Protein AF-A0A953Y204-F1 (afdb_monomer_lite)

Secondary structure (DSSP, 8-state):
-------HHHHHHHHHHHHHHHS---B-SSTT--B---TTHHHHHHT-TT-EEEEE-SSS-EEEEE--TTTS-SHHHHHHHHHHHHHHHHHHGGGSS----EEEEEPTT-GGG-EEEEHHHHHHHHHHHHTHHHHHHHHHHTT--S-EEEEEEEETTEEEEEEEEEETTS-HHHHHHHHHHHHHHHTTSTTEEEEEEEEEEGGG-EEEEEEESSPPS-S--

Sequence (221 aa):
MKSMHRTPMTILVLGIVTVALFGGGVVWISKQTPIVRLHPLLKERFDDPRFEVRFFPGNDPRIEVHAPKEKAPTRYAMGEIGVWALSEYVELAPRTHVKVCRVRVLGVEDDALALDIDRELIDMYKRAKRQEAQLYAEAQQAGLKGGSLKILGVVNTGVHAEIRGELAQLEPAAAQPIAERIARTISRATFLSRVTVTLNVKGGKRVSSWAGRDRPDSTPR

pLDDT: mean 72.03, std 20.71, range [25.91, 96.94]

Radius of gyration: 23.11 Å; chains: 1; bounding box: 46×37×79 Å

Structure (mmCIF, N/CA/C/O backbone):
data_AF-A0A953Y204-F1
#
_entry.id   AF-A0A953Y204-F1
#
loop_
_atom_site.group_PDB
_atom_site.id
_atom_site.type_symbol
_atom_site.label_atom_id
_atom_site.label_alt_id
_atom_site.label_comp_id
_atom_site.label_asym_id
_atom_site.label_entity_id
_atom_site.label_seq_id
_atom_site.pdbx_PDB_ins_code
_atom_site.Cartn_x
_atom_site.Cartn_y
_atom_site.Cartn_z
_atom_site.occupancy
_atom_site.B_iso_or_equiv
_atom_site.auth_seq_id
_atom_site.auth_comp_id
_atom_site.auth_asym_id
_atom_site.auth_atom_id
_atom_site.pdbx_PDB_model_num
ATOM 1 N N . MET A 1 1 ? 27.604 -18.883 -53.171 1.00 37.25 1 MET A N 1
ATOM 2 C CA . MET A 1 1 ? 26.417 -18.232 -52.571 1.00 37.25 1 MET A CA 1
ATOM 3 C C . MET A 1 1 ? 26.716 -16.746 -52.421 1.00 37.25 1 MET A C 1
ATOM 5 O O . MET A 1 1 ? 27.673 -16.404 -51.740 1.00 37.25 1 MET A O 1
ATOM 9 N N . LYS A 1 2 ? 26.000 -15.875 -53.146 1.00 35.84 2 LYS A N 1
ATOM 10 C CA . LYS A 1 2 ? 26.230 -14.420 -53.134 1.00 35.84 2 LYS A CA 1
ATOM 11 C C . LYS A 1 2 ? 25.680 -13.820 -51.836 1.00 35.84 2 LYS A C 1
ATOM 13 O O . LYS A 1 2 ? 24.492 -13.942 -51.558 1.00 35.84 2 LYS A O 1
ATOM 18 N N . SER A 1 3 ? 26.555 -13.180 -51.066 1.00 35.91 3 SER A N 1
ATOM 19 C CA . SER A 1 3 ? 26.202 -12.345 -49.916 1.00 35.91 3 SER A CA 1
ATOM 20 C C . SER A 1 3 ? 25.360 -11.156 -50.393 1.00 35.91 3 SER A C 1
ATOM 22 O O . SER A 1 3 ? 25.847 -10.301 -51.131 1.00 35.91 3 SER A O 1
ATOM 24 N N . MET A 1 4 ? 24.079 -11.119 -50.019 1.00 40.66 4 MET A N 1
ATOM 25 C CA . MET A 1 4 ? 23.234 -9.936 -50.195 1.00 40.66 4 MET A CA 1
ATOM 26 C C . MET A 1 4 ? 23.662 -8.877 -49.175 1.00 40.66 4 MET A C 1
ATOM 28 O O . MET A 1 4 ? 23.257 -8.918 -48.012 1.00 40.66 4 MET A O 1
ATOM 32 N N . HIS A 1 5 ? 24.457 -7.901 -49.617 1.00 42.03 5 HIS A N 1
ATOM 33 C CA . HIS A 1 5 ? 24.647 -6.646 -48.896 1.00 42.03 5 HIS A CA 1
ATOM 34 C C . HIS A 1 5 ? 23.308 -5.903 -48.833 1.00 42.03 5 HIS A C 1
ATOM 36 O O . HIS A 1 5 ? 22.899 -5.247 -49.788 1.00 42.03 5 HIS A O 1
ATOM 42 N N . ARG A 1 6 ? 22.601 -6.012 -47.704 1.00 44.03 6 ARG A N 1
ATOM 43 C CA . ARG A 1 6 ? 21.469 -5.128 -47.408 1.00 44.03 6 ARG A CA 1
ATOM 44 C C . ARG A 1 6 ? 22.020 -3.723 -47.174 1.00 44.03 6 ARG A C 1
ATOM 46 O O . ARG A 1 6 ? 22.707 -3.478 -46.185 1.00 44.03 6 ARG A O 1
ATOM 53 N N . THR A 1 7 ? 21.748 -2.820 -48.107 1.00 43.09 7 THR A N 1
ATOM 54 C CA . THR A 1 7 ? 22.133 -1.409 -48.048 1.00 43.09 7 THR A CA 1
ATOM 55 C C . THR A 1 7 ? 21.428 -0.698 -46.880 1.00 43.09 7 THR A C 1
ATOM 57 O O . THR A 1 7 ? 20.266 -1.008 -46.587 1.00 43.09 7 THR A O 1
ATOM 60 N N . PRO A 1 8 ? 22.091 0.276 -46.223 1.00 47.88 8 PRO A N 1
ATOM 61 C CA . PRO A 1 8 ? 21.599 0.964 -45.020 1.00 47.88 8 PRO A CA 1
ATOM 62 C C . PRO A 1 8 ? 20.236 1.651 -45.196 1.00 47.88 8 PRO A C 1
ATOM 64 O O . PRO A 1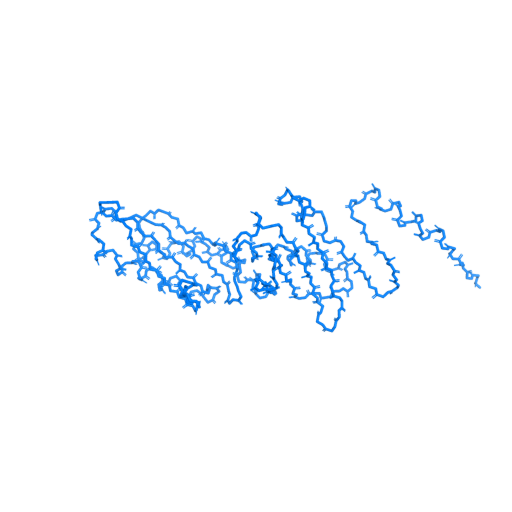 8 ? 19.477 1.770 -44.237 1.00 47.88 8 PRO A O 1
ATOM 67 N N . MET A 1 9 ? 19.872 2.011 -46.428 1.00 35.38 9 MET A N 1
ATOM 68 C CA . MET A 1 9 ? 18.564 2.584 -46.756 1.00 35.38 9 MET A CA 1
ATOM 69 C C . MET A 1 9 ? 17.402 1.620 -46.458 1.00 3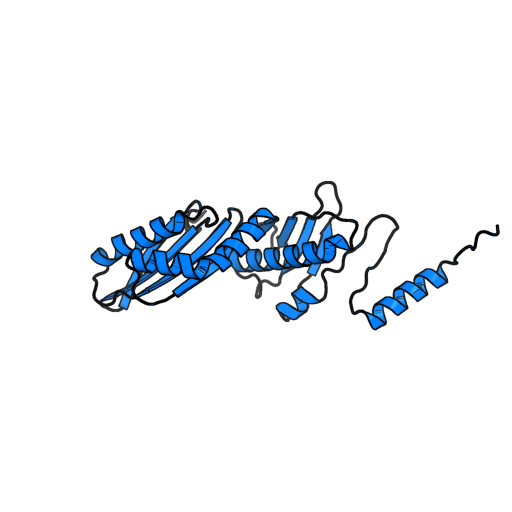5.38 9 MET A C 1
ATOM 71 O O . MET A 1 9 ? 16.358 2.038 -45.968 1.00 35.38 9 MET A O 1
ATOM 75 N N . THR A 1 10 ? 17.600 0.313 -46.654 1.00 42.16 10 THR A N 1
ATOM 76 C CA . THR A 1 10 ? 16.578 -0.713 -46.377 1.00 42.16 10 THR A CA 1
ATOM 77 C C . THR A 1 10 ? 16.305 -0.866 -44.878 1.00 42.16 10 THR A C 1
ATOM 79 O O . THR A 1 10 ? 15.178 -1.148 -44.487 1.00 42.16 10 THR A O 1
ATOM 82 N N . ILE A 1 11 ? 17.321 -0.651 -44.031 1.00 48.66 11 ILE A N 1
ATOM 83 C CA . ILE A 1 11 ? 17.199 -0.683 -42.562 1.00 48.66 11 ILE A CA 1
ATOM 84 C C . ILE A 1 11 ? 16.433 0.550 -42.071 1.00 48.66 11 ILE A C 1
ATOM 86 O O . ILE A 1 11 ? 15.579 0.436 -41.193 1.00 48.66 11 ILE A O 1
ATOM 90 N N . LEU A 1 12 ? 16.691 1.710 -42.684 1.00 38.47 12 LEU A N 1
ATOM 91 C CA . LEU A 1 12 ? 15.986 2.952 -42.380 1.00 38.47 12 LEU A CA 1
ATOM 92 C C . LEU A 1 12 ? 14.490 2.845 -42.724 1.00 38.47 12 LEU A C 1
ATOM 94 O O . LEU A 1 12 ? 13.639 3.190 -41.910 1.00 38.47 12 LEU A O 1
ATOM 98 N N . VAL A 1 13 ? 14.164 2.295 -43.899 1.00 41.59 13 VAL A N 1
ATOM 99 C CA . VAL A 1 13 ? 12.774 2.144 -44.361 1.00 41.59 13 VAL A CA 1
ATOM 100 C C . VAL A 1 13 ? 12.014 1.097 -43.539 1.00 41.59 13 VAL A C 1
ATOM 102 O O . VAL A 1 13 ? 10.878 1.350 -43.150 1.00 41.59 13 VAL A O 1
ATOM 105 N N . LEU A 1 14 ? 12.635 -0.035 -43.177 1.00 38.34 14 LEU A N 1
ATOM 106 C CA . LEU A 1 14 ? 11.989 -1.035 -42.312 1.00 38.34 14 LEU A CA 1
ATOM 107 C C . LEU A 1 14 ? 11.733 -0.492 -40.891 1.00 38.34 14 LEU A C 1
ATOM 109 O O . LEU A 1 14 ? 10.692 -0.772 -40.292 1.00 38.34 14 LEU A O 1
ATOM 113 N N . GLY A 1 15 ? 12.659 0.322 -40.370 1.00 37.53 15 GLY A N 1
ATOM 114 C CA . GLY A 1 15 ? 12.509 1.008 -39.086 1.00 37.53 15 GLY A CA 1
ATOM 115 C C . GLY A 1 15 ? 11.362 2.022 -39.085 1.00 37.53 15 GLY A C 1
ATOM 116 O O . GLY A 1 15 ? 10.596 2.065 -38.129 1.00 37.53 15 GLY A O 1
ATOM 117 N N . ILE A 1 16 ? 11.188 2.784 -40.169 1.00 43.22 16 ILE A N 1
ATOM 118 C CA . ILE A 1 16 ? 10.127 3.800 -40.296 1.00 43.22 16 ILE A CA 1
ATOM 119 C C . ILE A 1 16 ? 8.744 3.162 -40.523 1.00 43.22 16 ILE A C 1
ATOM 121 O O . ILE A 1 16 ? 7.766 3.589 -39.914 1.00 43.22 16 ILE A O 1
ATOM 125 N N . VAL A 1 17 ? 8.642 2.102 -41.333 1.00 39.44 17 VAL A N 1
ATOM 126 C CA . VAL A 1 17 ? 7.353 1.433 -41.617 1.00 39.44 17 VAL A CA 1
ATOM 127 C C . VAL A 1 17 ? 6.781 0.735 -40.372 1.00 39.44 17 VAL A C 1
ATOM 129 O O . VAL A 1 17 ? 5.569 0.733 -40.165 1.00 39.44 17 VAL A O 1
ATOM 132 N N . THR A 1 18 ? 7.634 0.223 -39.480 1.00 42.91 18 THR A N 1
ATOM 133 C CA . THR A 1 18 ? 7.189 -0.399 -38.215 1.00 42.91 18 THR A CA 1
ATOM 134 C C . THR A 1 18 ? 6.659 0.640 -37.212 1.00 42.91 18 THR A C 1
ATOM 136 O O . THR A 1 18 ? 5.732 0.359 -36.453 1.00 42.91 18 THR A O 1
ATOM 139 N N . VAL A 1 19 ? 7.195 1.867 -37.246 1.00 42.84 19 VAL A N 1
ATOM 140 C CA . VAL A 1 19 ? 6.769 2.994 -36.393 1.00 42.84 19 VAL A CA 1
ATOM 141 C C . VAL A 1 19 ? 5.342 3.450 -36.712 1.00 42.84 19 VAL A C 1
ATOM 143 O O . VAL A 1 19 ? 4.616 3.829 -35.797 1.00 42.84 19 VAL A O 1
ATOM 146 N N . ALA A 1 20 ? 4.918 3.372 -37.975 1.00 39.81 20 ALA A N 1
ATOM 147 C CA . ALA A 1 20 ? 3.594 3.827 -38.402 1.00 39.81 20 ALA A CA 1
ATOM 148 C C . ALA A 1 20 ? 2.451 2.853 -38.052 1.00 39.81 20 ALA A C 1
ATOM 150 O O . ALA A 1 20 ? 1.313 3.288 -37.910 1.00 39.81 20 ALA A O 1
ATOM 151 N N . LEU A 1 21 ? 2.735 1.552 -37.898 1.00 39.16 21 LEU A N 1
ATOM 152 C CA . LEU A 1 21 ? 1.706 0.518 -37.696 1.00 39.16 21 LEU A CA 1
ATOM 153 C C . LEU A 1 21 ? 1.559 0.036 -36.240 1.00 39.16 21 LEU A C 1
ATOM 155 O O . LEU A 1 21 ? 0.517 -0.516 -35.903 1.00 39.16 21 LEU A O 1
ATOM 159 N N . PHE A 1 22 ? 2.565 0.235 -35.374 1.00 43.72 22 PHE A N 1
ATOM 160 C CA . PHE A 1 22 ? 2.611 -0.395 -34.038 1.00 43.72 22 PHE A CA 1
ATOM 161 C C . PHE A 1 22 ? 2.842 0.554 -32.846 1.00 43.72 22 PHE A C 1
ATOM 163 O O . PHE A 1 22 ? 3.086 0.080 -31.740 1.00 43.72 22 PHE A O 1
ATOM 170 N N . GLY A 1 23 ? 2.778 1.880 -33.020 1.00 35.56 23 GLY A N 1
ATOM 171 C CA . GLY A 1 23 ? 2.666 2.840 -31.900 1.00 35.56 23 GLY A CA 1
ATOM 172 C C . GLY A 1 23 ? 3.827 2.895 -30.885 1.00 35.56 23 GLY A C 1
ATOM 173 O O . GLY A 1 23 ? 3.751 3.629 -29.904 1.00 35.56 23 GLY A O 1
ATOM 174 N N . GLY A 1 24 ? 4.928 2.172 -31.104 1.00 36.22 24 GLY A N 1
ATOM 175 C CA . GLY A 1 24 ? 6.077 2.128 -30.198 1.00 36.22 24 GLY A CA 1
ATOM 176 C C . GLY A 1 24 ? 7.386 1.953 -30.963 1.00 36.22 24 GLY A C 1
ATOM 177 O O . GLY A 1 24 ? 7.708 0.867 -31.431 1.00 36.22 24 GLY A O 1
ATOM 178 N N . GLY A 1 25 ? 8.157 3.031 -31.114 1.00 39.47 25 GLY A N 1
ATOM 179 C CA . GLY A 1 25 ? 9.446 2.995 -31.810 1.00 39.47 25 GLY A CA 1
ATOM 180 C C . GLY A 1 25 ? 10.585 2.482 -30.926 1.00 39.47 25 GLY A C 1
ATOM 181 O O . GLY A 1 25 ? 10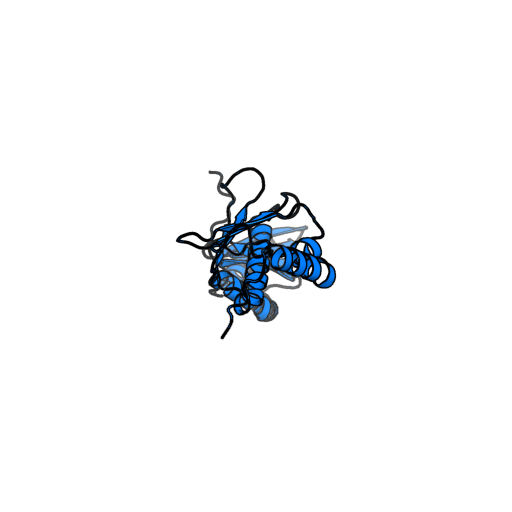.942 3.133 -29.948 1.00 39.47 25 GLY A O 1
ATOM 182 N N . VAL A 1 26 ? 11.216 1.370 -31.299 1.00 41.25 26 VAL A N 1
ATOM 183 C CA . VAL A 1 26 ? 12.560 1.021 -30.812 1.00 41.25 26 VAL A CA 1
ATOM 184 C C . VAL A 1 26 ? 13.563 1.803 -31.659 1.00 41.25 26 VAL A C 1
ATOM 186 O O . VAL A 1 26 ? 13.755 1.498 -32.835 1.00 41.25 26 VAL A O 1
ATOM 189 N N . VAL A 1 27 ? 14.176 2.843 -31.089 1.00 37.22 27 VAL A N 1
ATOM 190 C CA . VAL A 1 27 ? 15.232 3.606 -31.772 1.00 37.22 27 VAL A CA 1
ATOM 191 C C . VAL A 1 27 ? 16.575 2.954 -31.458 1.00 37.22 27 VAL A C 1
ATOM 193 O O . VAL A 1 27 ? 16.998 2.900 -30.305 1.00 37.22 27 VAL A O 1
ATOM 196 N N . TRP A 1 28 ? 17.244 2.459 -32.497 1.00 33.66 28 TRP A N 1
ATOM 197 C CA . TRP A 1 28 ? 18.605 1.935 -32.428 1.00 33.66 28 TRP A CA 1
ATOM 198 C C . TRP A 1 28 ? 19.576 3.059 -32.793 1.00 33.66 28 TRP A C 1
ATOM 200 O O . TRP A 1 28 ? 19.684 3.406 -33.966 1.00 33.66 28 TRP A O 1
ATOM 210 N N . ILE A 1 29 ? 20.271 3.645 -31.813 1.00 38.16 29 ILE A N 1
ATOM 211 C CA . ILE A 1 29 ? 21.311 4.657 -32.096 1.00 38.16 29 ILE A CA 1
ATOM 212 C C . ILE A 1 29 ? 22.686 3.993 -32.306 1.00 38.16 29 ILE A C 1
ATOM 214 O O . ILE A 1 29 ? 23.541 4.533 -33.000 1.00 38.16 29 ILE A O 1
ATOM 218 N N . SER A 1 30 ? 22.897 2.767 -31.820 1.00 33.59 30 SER A N 1
ATOM 219 C CA . SER A 1 30 ? 24.050 1.940 -32.191 1.00 33.59 30 SER A CA 1
ATOM 220 C C . SER A 1 30 ? 23.780 0.462 -31.881 1.00 33.59 30 SER A C 1
ATOM 222 O O . SER A 1 30 ? 22.851 0.130 -31.145 1.00 33.59 30 SER A O 1
ATOM 224 N N . LYS A 1 31 ? 24.591 -0.445 -32.441 1.00 36.09 31 LYS A N 1
ATOM 225 C CA . LYS A 1 31 ? 24.484 -1.914 -32.308 1.00 36.09 31 LYS A CA 1
ATOM 226 C C . LYS A 1 31 ? 24.541 -2.464 -30.869 1.00 36.09 31 LYS A C 1
ATOM 228 O O . LYS A 1 31 ? 24.542 -3.681 -30.717 1.00 36.09 31 LYS A O 1
ATOM 233 N N . GLN A 1 32 ? 24.629 -1.635 -29.831 1.00 36.25 32 GLN A N 1
ATOM 234 C CA . GLN A 1 32 ? 24.943 -2.109 -28.482 1.00 36.25 32 GLN A CA 1
ATOM 235 C C . GLN A 1 32 ? 23.883 -1.846 -27.423 1.00 36.25 32 GLN A C 1
ATOM 237 O O . GLN A 1 32 ? 24.015 -2.404 -26.338 1.00 36.25 32 GLN A O 1
ATOM 242 N N . THR A 1 33 ? 22.806 -1.106 -27.705 1.00 37.25 33 THR A N 1
ATOM 243 C CA . THR A 1 33 ? 21.861 -0.806 -26.624 1.00 37.25 33 THR A CA 1
ATOM 244 C C . THR A 1 33 ? 20.447 -0.514 -27.110 1.00 37.25 33 THR A C 1
ATOM 246 O O . THR A 1 33 ? 20.208 0.539 -27.703 1.00 37.25 33 THR A O 1
ATOM 249 N N . PRO A 1 34 ? 19.480 -1.422 -26.875 1.00 37.59 34 PRO A N 1
ATOM 250 C CA . PRO A 1 34 ? 18.088 -1.140 -27.178 1.00 37.59 34 PRO A CA 1
ATOM 251 C C . PRO A 1 34 ? 17.568 -0.071 -26.212 1.00 37.59 34 PRO A C 1
ATOM 253 O O . PRO A 1 34 ? 17.547 -0.274 -24.999 1.00 37.59 34 PRO A O 1
ATOM 256 N N . ILE A 1 35 ? 17.102 1.058 -26.747 1.00 41.69 35 ILE A N 1
ATOM 257 C CA . ILE A 1 35 ? 16.223 1.962 -26.004 1.00 41.69 35 ILE A CA 1
ATOM 258 C C . ILE A 1 35 ? 14.844 1.309 -26.044 1.00 41.69 35 ILE A C 1
ATOM 260 O O . ILE A 1 35 ? 14.091 1.462 -27.008 1.00 41.69 35 ILE A O 1
ATOM 264 N N . VAL A 1 36 ? 14.528 0.513 -25.024 1.00 43.53 36 VAL A N 1
ATOM 265 C CA . VAL A 1 36 ? 13.162 0.024 -24.833 1.00 43.53 36 VAL A CA 1
ATOM 266 C C . VAL A 1 36 ? 12.311 1.246 -24.503 1.00 43.53 36 VAL A C 1
ATOM 268 O O . VAL A 1 36 ? 12.364 1.780 -23.398 1.00 43.53 36 VAL A O 1
ATOM 271 N N . ARG A 1 37 ? 11.538 1.721 -25.482 1.00 46.16 37 ARG A N 1
ATOM 272 C CA . ARG A 1 37 ? 10.451 2.663 -25.229 1.00 46.16 37 ARG A CA 1
ATOM 273 C C . ARG A 1 37 ? 9.388 1.939 -24.397 1.00 46.16 37 ARG A C 1
ATOM 275 O O . ARG A 1 37 ? 8.493 1.319 -24.955 1.00 46.16 37 ARG A O 1
ATOM 282 N N . LEU A 1 38 ? 9.451 2.071 -23.074 1.00 49.94 38 LEU A N 1
ATOM 283 C CA . LEU A 1 38 ? 8.363 1.755 -22.126 1.00 49.94 38 LEU A CA 1
ATOM 284 C C . LEU A 1 38 ? 7.167 2.730 -22.267 1.00 49.94 38 LEU A C 1
ATOM 286 O O . LEU A 1 38 ? 6.552 3.149 -21.298 1.00 49.94 38 LEU A O 1
ATOM 290 N N . HIS A 1 39 ? 6.918 3.224 -23.478 1.00 50.25 39 HIS A N 1
ATOM 291 C CA . HIS A 1 39 ? 6.549 4.624 -23.684 1.00 50.25 39 HIS A CA 1
ATOM 292 C C . HIS A 1 39 ? 5.053 4.933 -23.954 1.00 50.25 39 HIS A C 1
ATOM 294 O O . HIS A 1 39 ? 4.718 6.111 -23.837 1.00 50.25 39 HIS A O 1
ATOM 300 N N . PRO A 1 40 ? 4.131 3.997 -24.273 1.00 54.69 40 PRO A N 1
ATOM 301 C CA . PRO A 1 40 ? 2.704 4.350 -24.365 1.00 54.69 40 PRO A CA 1
ATOM 302 C C . PRO A 1 40 ? 1.959 4.229 -23.025 1.00 54.69 40 PRO A C 1
ATOM 304 O O . PRO A 1 40 ? 1.316 5.176 -22.585 1.00 54.69 40 PRO A O 1
ATOM 307 N N . LEU A 1 41 ? 2.098 3.098 -22.328 1.00 62.25 41 LEU A N 1
ATOM 308 C CA . LEU A 1 41 ? 1.120 2.684 -21.315 1.00 62.25 41 LEU A CA 1
ATOM 309 C C . LEU A 1 41 ? 1.148 3.512 -20.025 1.00 62.25 41 LEU A C 1
ATOM 311 O O . LEU A 1 41 ? 0.085 3.882 -19.542 1.00 62.25 41 LEU A O 1
ATOM 315 N N . LEU A 1 42 ? 2.317 3.891 -19.493 1.00 65.44 42 LEU A N 1
ATOM 316 C CA . LEU A 1 42 ? 2.372 4.805 -18.340 1.00 65.44 42 LEU A CA 1
ATOM 317 C C . LEU A 1 42 ? 1.803 6.193 -18.671 1.00 65.44 42 LEU A C 1
ATOM 319 O O . LEU A 1 42 ? 1.076 6.766 -17.861 1.00 65.44 42 LEU A O 1
ATOM 323 N N . LYS A 1 43 ? 2.107 6.729 -19.861 1.00 66.12 43 LYS A N 1
ATOM 324 C CA . LYS A 1 43 ? 1.602 8.042 -20.299 1.00 66.12 43 LYS A CA 1
ATOM 325 C C . LYS A 1 43 ? 0.092 8.019 -20.494 1.00 66.12 43 LYS A C 1
ATOM 327 O O . LYS A 1 43 ? -0.571 8.957 -20.073 1.00 66.12 43 LYS A O 1
ATOM 332 N N . GLU A 1 44 ? -0.434 6.943 -21.075 1.00 66.81 44 GLU A N 1
ATOM 333 C CA . GLU A 1 44 ? -1.870 6.700 -21.246 1.00 66.81 44 GLU A CA 1
ATOM 334 C C . GLU A 1 44 ? -2.571 6.475 -19.900 1.00 66.81 44 GLU A C 1
ATOM 336 O O . GLU A 1 44 ? -3.618 7.056 -19.633 1.00 66.81 44 GLU A O 1
ATOM 341 N N . ARG A 1 45 ? -1.977 5.675 -19.009 1.00 69.06 45 ARG A N 1
ATOM 342 C CA . ARG A 1 45 ? -2.553 5.329 -17.703 1.00 69.06 45 ARG A CA 1
ATOM 343 C C . ARG A 1 45 ? -2.658 6.527 -16.770 1.00 69.06 45 ARG A C 1
ATOM 345 O O . ARG A 1 45 ? -3.628 6.636 -16.023 1.00 69.06 45 ARG A O 1
ATOM 352 N N . PHE A 1 46 ? -1.641 7.382 -16.768 1.00 66.94 46 PHE A N 1
ATOM 353 C CA . PHE A 1 46 ? -1.616 8.578 -15.930 1.00 66.94 46 PHE A CA 1
ATOM 354 C C . PHE A 1 46 ? -2.092 9.836 -16.663 1.00 66.94 46 PHE A C 1
ATOM 356 O O . PHE A 1 46 ? -2.158 10.892 -16.023 1.00 66.94 46 PHE A O 1
ATOM 363 N N . ASP A 1 47 ? -2.443 9.708 -17.947 1.00 69.50 47 ASP A N 1
ATOM 364 C CA . ASP A 1 47 ? -2.869 10.779 -18.853 1.00 69.50 47 ASP A CA 1
ATOM 365 C C . ASP A 1 47 ? -1.972 12.021 -18.730 1.00 69.50 47 ASP A C 1
ATOM 367 O O . ASP A 1 47 ? -2.413 13.124 -18.403 1.00 69.50 47 ASP A O 1
ATOM 371 N N . ASP A 1 48 ? -0.656 11.812 -18.838 1.00 68.50 48 ASP A N 1
ATOM 372 C CA . ASP A 1 48 ? 0.321 12.890 -18.689 1.00 68.50 48 ASP A CA 1
ATOM 373 C C . ASP A 1 48 ? 1.548 12.661 -19.591 1.00 68.50 48 ASP A C 1
ATOM 375 O O . ASP A 1 48 ? 2.328 11.721 -19.384 1.00 68.50 48 ASP A O 1
ATOM 379 N N . PRO A 1 49 ? 1.766 13.521 -20.603 1.00 68.19 49 PRO A N 1
ATOM 380 C CA . PRO A 1 49 ? 2.872 13.362 -21.538 1.00 68.19 49 PRO A CA 1
ATOM 381 C C . PRO A 1 49 ? 4.242 13.633 -20.902 1.00 68.19 49 PRO A C 1
ATOM 383 O O . PRO A 1 49 ? 5.254 13.211 -21.475 1.00 68.19 49 PRO A O 1
ATOM 386 N N . ARG A 1 50 ? 4.284 14.301 -19.736 1.00 71.81 50 ARG A N 1
ATOM 387 C CA . ARG A 1 50 ? 5.506 14.728 -19.032 1.00 71.81 50 ARG A CA 1
ATOM 388 C C . ARG A 1 50 ? 6.214 13.596 -18.285 1.00 71.81 50 ARG A C 1
ATOM 390 O O . ARG A 1 50 ? 7.284 13.823 -17.734 1.00 71.81 50 ARG A O 1
ATOM 397 N N . PHE A 1 51 ? 5.655 12.384 -18.266 1.00 71.56 51 PHE A N 1
ATOM 398 C CA . PHE A 1 51 ? 6.419 11.216 -17.836 1.00 71.56 51 PHE A CA 1
ATOM 399 C C . PHE A 1 51 ? 7.578 10.970 -18.807 1.00 71.56 51 PHE A C 1
ATOM 401 O O . PHE A 1 51 ? 7.363 10.784 -20.007 1.00 71.56 51 PHE A O 1
ATOM 408 N N . GLU A 1 52 ? 8.807 10.918 -18.304 1.00 71.75 52 GLU A N 1
ATOM 409 C CA . GLU A 1 52 ? 9.961 10.463 -19.083 1.00 71.75 52 GLU A CA 1
ATOM 410 C C . GLU A 1 52 ? 10.444 9.123 -18.546 1.00 71.75 52 GLU A C 1
ATOM 412 O O . GLU A 1 52 ? 10.530 8.924 -17.337 1.00 71.75 52 GLU A O 1
ATOM 417 N N . VAL A 1 53 ? 10.781 8.199 -19.444 1.00 71.00 53 VAL A N 1
ATOM 418 C CA . VAL A 1 53 ? 11.351 6.904 -19.067 1.00 71.00 53 VAL A CA 1
ATOM 419 C C . VAL A 1 53 ? 12.688 6.735 -19.767 1.00 71.00 53 VAL A C 1
ATOM 421 O O . VAL A 1 53 ? 12.769 6.827 -20.994 1.00 71.00 53 VAL A O 1
ATOM 424 N N . ARG A 1 54 ? 13.739 6.492 -18.986 1.00 68.75 54 ARG A N 1
ATOM 425 C CA . ARG A 1 54 ? 15.112 6.315 -19.464 1.00 68.75 54 ARG A CA 1
ATOM 426 C C . ARG A 1 54 ? 15.618 4.942 -19.063 1.00 68.75 54 ARG A C 1
ATOM 428 O O . ARG A 1 54 ? 15.382 4.483 -17.952 1.00 68.75 54 ARG A O 1
ATOM 435 N N . PHE A 1 55 ? 16.318 4.278 -19.974 1.00 67.31 55 PHE A N 1
ATOM 436 C CA . PHE A 1 55 ? 16.922 2.980 -19.709 1.00 67.31 55 PHE A CA 1
ATOM 437 C C . PHE A 1 55 ? 18.439 3.123 -19.563 1.00 67.31 55 PHE A C 1
ATOM 439 O O . PHE A 1 55 ? 19.096 3.690 -20.436 1.00 67.31 55 PHE A O 1
ATOM 446 N N . PHE A 1 56 ? 18.981 2.590 -18.469 1.00 69.94 56 PHE A N 1
ATOM 447 C CA . PHE A 1 56 ? 20.399 2.610 -18.134 1.00 69.94 56 PHE A CA 1
ATOM 448 C C . PHE A 1 56 ? 20.957 1.181 -18.197 1.00 69.94 56 PHE A C 1
ATOM 450 O O . PHE A 1 56 ? 20.664 0.379 -17.317 1.00 69.94 56 PHE A O 1
ATOM 457 N N . PRO A 1 57 ? 21.756 0.848 -19.220 1.00 58.88 57 PRO A N 1
ATOM 458 C CA . PRO A 1 57 ? 22.194 -0.515 -19.547 1.00 58.88 57 PRO A CA 1
ATOM 459 C C . PRO A 1 57 ? 23.513 -0.955 -18.888 1.00 58.88 57 PRO A C 1
ATOM 461 O O . PRO A 1 57 ? 24.102 -1.937 -19.328 1.00 58.88 57 PRO A O 1
ATOM 464 N N . GLY A 1 58 ? 24.021 -0.209 -17.903 1.00 64.81 58 GLY A N 1
ATOM 465 C CA . GLY A 1 58 ? 25.336 -0.453 -17.298 1.00 64.81 58 GLY A CA 1
ATOM 466 C C . GLY A 1 58 ? 25.424 -1.735 -16.457 1.00 64.81 58 GLY A C 1
ATOM 467 O O . GLY A 1 58 ? 24.553 -2.597 -16.507 1.00 64.81 58 GLY A O 1
ATOM 468 N N . ASN A 1 59 ? 26.473 -1.833 -15.631 1.00 60.91 59 ASN A N 1
ATOM 469 C CA . ASN A 1 59 ? 26.711 -2.985 -14.742 1.00 60.91 59 ASN A CA 1
ATOM 470 C C . ASN A 1 59 ? 25.549 -3.269 -13.768 1.00 60.91 59 ASN A C 1
ATOM 472 O O . ASN A 1 59 ? 25.400 -4.397 -13.311 1.00 60.91 59 ASN A O 1
ATOM 476 N N . ASP A 1 60 ? 24.734 -2.255 -13.474 1.00 66.75 60 ASP A N 1
ATOM 477 C CA . ASP A 1 60 ? 23.478 -2.363 -12.734 1.00 66.75 60 ASP A CA 1
ATOM 478 C C . ASP A 1 60 ? 22.344 -1.831 -13.626 1.00 66.75 60 ASP A C 1
ATOM 480 O O . ASP A 1 60 ? 22.058 -0.625 -13.608 1.00 66.75 60 ASP A O 1
ATOM 484 N N . PRO A 1 61 ? 21.770 -2.677 -14.502 1.00 68.44 61 PRO A N 1
ATOM 485 C CA . PRO A 1 61 ? 20.800 -2.218 -15.475 1.00 68.44 61 PRO A CA 1
ATOM 486 C C . PRO A 1 61 ? 19.516 -1.775 -14.769 1.00 68.44 61 PRO A C 1
ATOM 488 O O . PRO A 1 61 ? 18.910 -2.549 -14.024 1.00 68.44 61 PRO A O 1
ATOM 491 N N . ARG A 1 62 ? 19.077 -0.541 -15.029 1.00 72.06 62 ARG A N 1
ATOM 492 C CA . ARG A 1 62 ? 17.903 0.065 -14.383 1.00 72.06 62 ARG A CA 1
ATOM 493 C C . ARG A 1 62 ? 17.071 0.900 -15.342 1.00 72.06 62 ARG A C 1
ATOM 495 O O . ARG A 1 62 ? 17.551 1.364 -16.375 1.00 72.06 62 ARG A O 1
ATOM 502 N N . ILE A 1 63 ? 15.820 1.117 -14.970 1.00 74.38 63 ILE A N 1
ATOM 503 C CA . ILE A 1 63 ? 14.923 2.064 -15.632 1.00 74.38 63 ILE A CA 1
ATOM 504 C C . ILE A 1 63 ? 14.732 3.247 -14.697 1.00 74.38 63 ILE A C 1
ATOM 506 O O . ILE A 1 63 ? 14.434 3.047 -13.526 1.00 74.38 63 ILE A O 1
ATOM 510 N N . GLU A 1 64 ? 14.873 4.462 -15.203 1.00 77.81 64 GLU A N 1
ATOM 511 C CA . GLU A 1 64 ? 14.510 5.674 -14.477 1.00 77.81 64 GLU A CA 1
ATOM 512 C C . GLU A 1 64 ? 13.188 6.205 -15.022 1.00 77.81 64 GLU A C 1
ATOM 514 O O . GLU A 1 64 ? 13.041 6.403 -16.230 1.00 77.81 64 GLU A O 1
ATOM 519 N N . VAL A 1 65 ? 12.221 6.407 -14.132 1.00 78.50 65 VAL A N 1
ATOM 520 C CA . VAL A 1 65 ? 10.935 7.034 -14.440 1.00 78.50 65 VAL A CA 1
ATOM 521 C C . VAL A 1 65 ? 10.923 8.407 -13.793 1.00 78.50 65 VAL A C 1
ATOM 523 O O . VAL A 1 65 ? 10.938 8.528 -12.569 1.00 78.50 65 VAL A O 1
ATOM 526 N N . HIS A 1 66 ? 10.875 9.440 -14.619 1.00 77.56 66 HIS A N 1
ATOM 527 C CA . HIS A 1 66 ? 10.690 10.815 -14.190 1.00 77.56 66 HIS A CA 1
ATOM 528 C C . HIS A 1 66 ? 9.196 11.102 -14.223 1.00 77.56 66 HIS A C 1
ATOM 530 O O . HIS A 1 66 ? 8.585 11.126 -15.294 1.00 77.56 66 HIS A O 1
ATOM 536 N N . ALA A 1 67 ? 8.606 11.269 -13.044 1.00 77.12 67 ALA A N 1
ATOM 537 C CA . ALA A 1 67 ? 7.188 11.552 -12.898 1.00 77.12 67 ALA A CA 1
ATOM 538 C C . ALA A 1 67 ? 6.976 13.033 -12.542 1.00 77.12 67 ALA A C 1
ATOM 540 O O . ALA A 1 67 ? 7.710 13.565 -11.704 1.00 77.12 67 ALA A O 1
ATOM 541 N N . PRO A 1 68 ? 5.958 13.704 -13.107 1.00 76.06 68 PRO A N 1
ATOM 542 C CA . PRO A 1 68 ? 5.594 15.055 -12.691 1.00 76.06 68 PRO A CA 1
ATOM 543 C C . PRO A 1 68 ? 5.230 15.094 -11.207 1.00 76.06 68 PRO A C 1
ATOM 545 O O . PRO A 1 68 ? 4.586 14.171 -10.697 1.00 76.06 68 PRO A O 1
ATOM 548 N N . LYS A 1 69 ? 5.581 16.185 -10.516 1.00 75.12 69 LYS A N 1
ATOM 549 C CA . LYS A 1 69 ? 5.331 16.354 -9.074 1.00 75.12 69 LYS A CA 1
ATOM 550 C C . LYS A 1 69 ? 3.862 16.159 -8.713 1.00 75.12 69 LYS A C 1
ATOM 552 O O . LYS A 1 69 ? 3.551 15.585 -7.676 1.00 75.12 69 LYS A O 1
ATOM 557 N N . GLU A 1 70 ? 2.958 16.593 -9.586 1.00 78.50 70 GLU A N 1
ATOM 558 C CA . GLU A 1 70 ? 1.516 16.478 -9.362 1.00 78.50 70 GLU A CA 1
ATOM 559 C C . GLU A 1 70 ? 1.035 15.019 -9.388 1.00 78.50 70 GLU A C 1
ATOM 561 O O . GLU A 1 70 ? 0.038 14.684 -8.752 1.00 78.50 70 GLU A O 1
ATOM 566 N N . LYS A 1 71 ? 1.747 14.143 -10.108 1.00 76.44 71 LYS A N 1
ATOM 567 C CA . LYS A 1 71 ? 1.424 12.715 -10.269 1.00 76.44 71 LYS A CA 1
ATOM 568 C C . LYS A 1 71 ? 2.189 11.833 -9.281 1.00 76.44 71 LYS A C 1
ATOM 570 O O . LYS A 1 71 ? 1.703 10.773 -8.902 1.00 76.44 71 LYS A O 1
ATOM 575 N N . ALA A 1 72 ? 3.341 12.303 -8.811 1.00 75.50 72 ALA A N 1
ATOM 576 C CA . ALA A 1 72 ? 4.166 11.674 -7.787 1.00 75.50 72 ALA A CA 1
ATOM 577 C C . ALA A 1 72 ? 4.309 12.536 -6.507 1.00 75.50 72 ALA A C 1
ATOM 579 O O . ALA A 1 72 ? 5.425 12.732 -6.025 1.00 75.50 72 ALA A O 1
ATOM 580 N N . PRO A 1 73 ? 3.214 13.046 -5.902 1.00 74.19 73 PRO A N 1
ATOM 581 C CA . PRO A 1 73 ? 3.301 13.989 -4.781 1.00 74.19 73 PRO A CA 1
ATOM 582 C C . PRO A 1 73 ? 3.730 13.331 -3.461 1.00 74.19 73 PRO A C 1
ATOM 584 O O . PRO A 1 73 ? 3.983 14.017 -2.474 1.00 74.19 73 PRO A O 1
ATOM 587 N N . THR A 1 74 ? 3.759 11.996 -3.407 1.00 76.62 74 THR A N 1
ATOM 588 C CA . THR A 1 74 ? 4.105 11.220 -2.212 1.00 76.62 74 THR A CA 1
ATOM 589 C C . THR A 1 74 ? 4.970 10.021 -2.583 1.00 76.62 74 THR A C 1
ATOM 591 O O . THR A 1 74 ? 4.877 9.504 -3.698 1.00 76.62 74 THR A O 1
ATOM 594 N N . ARG A 1 75 ? 5.737 9.502 -1.615 1.00 76.81 75 ARG A N 1
ATOM 595 C CA . ARG A 1 75 ? 6.507 8.256 -1.782 1.00 76.81 75 ARG A CA 1
ATOM 596 C C . ARG A 1 75 ? 5.636 7.066 -2.197 1.00 76.81 75 ARG A C 1
ATOM 598 O O . ARG A 1 75 ? 6.085 6.240 -2.977 1.00 76.81 75 ARG A O 1
ATOM 605 N N . TYR A 1 76 ? 4.386 7.002 -1.736 1.00 74.69 76 TYR A N 1
ATOM 606 C CA . TYR A 1 76 ? 3.460 5.929 -2.116 1.00 74.69 76 TYR A CA 1
ATOM 607 C C . TYR A 1 76 ? 3.065 6.005 -3.590 1.00 74.69 76 TYR A C 1
ATOM 609 O O . TYR A 1 76 ? 3.075 4.983 -4.271 1.00 74.69 76 TYR A O 1
ATOM 617 N N . ALA A 1 77 ? 2.779 7.214 -4.088 1.00 75.31 77 ALA A N 1
ATOM 618 C CA . ALA A 1 77 ? 2.482 7.438 -5.501 1.00 75.31 77 ALA A CA 1
ATOM 619 C C . ALA A 1 77 ? 3.696 7.100 -6.382 1.00 75.31 77 ALA A C 1
ATOM 621 O O . ALA A 1 77 ? 3.550 6.432 -7.402 1.00 75.31 77 ALA A O 1
ATOM 622 N N . MET A 1 78 ? 4.906 7.474 -5.947 1.00 77.19 78 MET A N 1
ATOM 623 C CA . MET A 1 78 ? 6.151 7.065 -6.609 1.00 77.19 78 MET A CA 1
ATOM 624 C C . MET A 1 78 ? 6.315 5.542 -6.631 1.00 77.19 78 MET A C 1
ATOM 626 O O . MET A 1 78 ? 6.661 4.978 -7.665 1.00 77.19 78 MET A O 1
ATOM 630 N N . GLY A 1 79 ? 6.029 4.862 -5.519 1.00 78.44 79 GLY A N 1
ATOM 631 C CA . GLY A 1 79 ? 6.122 3.406 -5.437 1.00 78.44 79 GLY A CA 1
ATOM 632 C C . GLY A 1 79 ? 5.127 2.702 -6.342 1.00 78.44 79 GLY A C 1
ATOM 633 O O . GLY A 1 79 ? 5.486 1.744 -7.019 1.00 78.44 79 GLY A O 1
ATOM 634 N N . GLU A 1 80 ? 3.897 3.205 -6.414 1.00 78.44 80 GLU A N 1
ATOM 635 C CA . GLU A 1 80 ? 2.895 2.693 -7.343 1.00 78.44 80 GLU A CA 1
ATOM 636 C C . GLU A 1 80 ? 3.343 2.864 -8.803 1.00 78.44 80 GLU A C 1
ATOM 638 O O . GLU A 1 80 ? 3.316 1.894 -9.560 1.00 78.44 80 GLU A O 1
ATOM 643 N N . ILE A 1 81 ? 3.847 4.044 -9.184 1.00 79.62 81 ILE A N 1
ATOM 644 C CA . ILE A 1 81 ? 4.420 4.295 -10.518 1.00 79.62 81 ILE A CA 1
ATOM 645 C C . ILE A 1 81 ? 5.553 3.304 -10.824 1.00 79.62 81 ILE A C 1
ATOM 647 O O . ILE A 1 81 ? 5.581 2.723 -11.909 1.00 79.62 81 ILE A O 1
ATOM 651 N N . GLY A 1 82 ? 6.462 3.067 -9.874 1.00 78.94 82 GLY A N 1
ATOM 652 C CA . GLY A 1 82 ? 7.584 2.147 -10.062 1.00 78.94 82 GLY A CA 1
ATOM 653 C C . GLY A 1 82 ? 7.153 0.683 -10.193 1.00 78.94 82 GLY A C 1
ATOM 654 O O . GLY A 1 82 ? 7.689 -0.039 -11.033 1.00 78.94 82 GLY A O 1
ATOM 655 N N . VAL A 1 83 ? 6.136 0.250 -9.437 1.00 78.94 83 VAL A N 1
ATOM 656 C CA . VAL A 1 83 ? 5.534 -1.091 -9.567 1.00 78.94 83 VAL A CA 1
ATOM 657 C C . VAL A 1 83 ? 4.906 -1.285 -10.945 1.00 78.94 83 VAL A C 1
ATOM 659 O O . VAL A 1 83 ? 5.076 -2.351 -11.546 1.00 78.94 83 VAL A O 1
ATOM 662 N N . TRP A 1 84 ? 4.195 -0.275 -11.454 1.00 77.81 84 TRP A N 1
ATOM 663 C CA . TRP A 1 84 ? 3.612 -0.313 -12.796 1.00 77.81 84 TRP A CA 1
ATOM 664 C C . TRP A 1 84 ? 4.693 -0.369 -13.868 1.00 77.81 84 TRP A C 1
ATOM 666 O O . TRP A 1 84 ? 4.694 -1.297 -14.674 1.00 77.81 84 TRP A O 1
ATOM 676 N N . ALA A 1 85 ? 5.663 0.542 -13.812 1.00 76.31 85 ALA A N 1
ATOM 677 C CA . ALA A 1 85 ? 6.771 0.598 -14.758 1.00 76.31 85 ALA A CA 1
ATOM 678 C C . ALA A 1 85 ? 7.556 -0.721 -14.823 1.00 76.31 85 ALA A C 1
ATOM 680 O O . ALA A 1 85 ? 7.883 -1.202 -15.909 1.00 76.31 85 ALA A O 1
ATOM 681 N N . LEU A 1 86 ? 7.832 -1.339 -13.669 1.00 74.38 86 LEU A N 1
ATOM 682 C CA . LEU A 1 86 ? 8.560 -2.604 -13.627 1.00 74.38 86 LEU A CA 1
ATOM 683 C C . LEU A 1 86 ? 7.678 -3.783 -14.067 1.00 74.38 86 LEU A C 1
ATOM 685 O O . LEU A 1 86 ? 8.182 -4.694 -14.716 1.00 74.38 86 LEU A O 1
ATOM 689 N N . SER A 1 87 ? 6.371 -3.769 -13.780 1.00 72.38 87 SER A N 1
ATOM 690 C CA . SER A 1 87 ? 5.440 -4.802 -14.267 1.00 72.38 87 SER A CA 1
ATOM 691 C C . SER A 1 87 ? 5.319 -4.780 -15.792 1.00 72.38 87 SER A C 1
ATOM 693 O O . SER A 1 87 ? 5.442 -5.831 -16.418 1.00 72.38 87 SER A O 1
ATOM 695 N N . GLU A 1 88 ? 5.171 -3.596 -16.392 1.00 69.50 88 GLU A N 1
ATOM 696 C CA . GLU A 1 88 ? 5.161 -3.427 -17.851 1.00 69.50 88 GLU A CA 1
ATOM 697 C C . GLU A 1 88 ? 6.485 -3.876 -18.468 1.00 69.50 88 GLU A C 1
ATOM 699 O O . GLU A 1 88 ? 6.512 -4.579 -19.479 1.00 69.50 88 GLU A O 1
ATOM 704 N N . TYR A 1 89 ? 7.603 -3.534 -17.828 1.00 65.38 89 TYR A N 1
ATOM 705 C CA . TYR A 1 89 ? 8.901 -3.990 -18.290 1.00 65.38 89 TYR A CA 1
ATOM 706 C C . TYR A 1 89 ? 9.040 -5.513 -18.233 1.00 65.38 89 TYR A C 1
ATOM 708 O O . TYR A 1 89 ? 9.531 -6.101 -19.190 1.00 65.38 89 TYR A O 1
ATOM 716 N N . VAL A 1 90 ? 8.593 -6.169 -17.158 1.00 60.00 90 VAL A N 1
ATOM 717 C CA . VAL A 1 90 ? 8.619 -7.638 -17.036 1.00 60.00 90 VAL A CA 1
ATOM 718 C C . VAL A 1 90 ? 7.751 -8.308 -18.103 1.00 60.00 90 VAL A C 1
ATOM 720 O O . VAL A 1 90 ? 8.131 -9.363 -18.602 1.00 60.00 90 VAL A O 1
ATOM 723 N N . GLU A 1 91 ? 6.624 -7.710 -18.488 1.00 55.03 91 GLU A N 1
ATOM 724 C CA . GLU A 1 91 ? 5.767 -8.220 -19.569 1.00 55.03 91 GLU A CA 1
ATOM 725 C C . GLU A 1 91 ? 6.395 -8.035 -20.959 1.00 55.03 91 GLU A C 1
ATOM 727 O O . GLU A 1 91 ? 6.227 -8.880 -21.841 1.00 55.03 91 GLU A O 1
ATOM 732 N N . LEU A 1 92 ? 7.172 -6.966 -21.149 1.00 53.00 92 LEU A N 1
ATOM 733 C CA . LEU A 1 92 ? 7.908 -6.698 -22.386 1.00 53.00 92 LEU A CA 1
ATOM 734 C C . LEU A 1 92 ? 9.259 -7.437 -22.450 1.00 53.00 92 LEU A C 1
ATOM 736 O O . LEU A 1 92 ? 9.748 -7.720 -23.545 1.00 53.00 92 LEU A O 1
ATOM 740 N N . ALA A 1 93 ? 9.839 -7.807 -21.306 1.00 51.03 93 ALA A N 1
ATOM 741 C CA . ALA A 1 93 ? 11.153 -8.437 -21.169 1.00 51.03 93 ALA A CA 1
ATOM 742 C C . ALA A 1 93 ? 11.350 -9.750 -21.954 1.00 51.03 93 ALA A C 1
ATOM 744 O O . ALA A 1 93 ? 12.446 -9.943 -22.473 1.00 51.03 93 ALA A O 1
ATOM 745 N N . PRO A 1 94 ? 10.354 -10.645 -22.141 1.00 49.12 94 PRO A N 1
ATOM 746 C CA . PRO A 1 94 ? 10.516 -11.833 -22.984 1.00 49.12 94 PRO A CA 1
ATOM 747 C C . PRO A 1 94 ? 10.841 -11.499 -24.445 1.00 49.12 94 PRO A C 1
ATOM 749 O O . PRO A 1 94 ? 11.317 -12.355 -25.185 1.00 49.12 94 PRO A O 1
ATOM 752 N N . ARG A 1 95 ? 10.566 -10.259 -24.869 1.00 51.31 95 ARG A N 1
ATOM 753 C CA . ARG A 1 95 ? 10.826 -9.740 -26.216 1.00 51.31 95 ARG A CA 1
ATOM 754 C C . ARG A 1 95 ? 12.068 -8.845 -26.276 1.00 51.31 95 ARG A C 1
ATOM 756 O O . ARG A 1 95 ? 12.400 -8.361 -27.355 1.00 51.31 95 ARG A O 1
ATOM 763 N N . THR A 1 96 ? 12.751 -8.606 -25.153 1.00 49.22 96 THR A N 1
ATOM 764 C CA . THR A 1 96 ? 13.946 -7.755 -25.081 1.00 49.22 96 THR A CA 1
ATOM 765 C C . THR A 1 96 ? 15.144 -8.547 -24.550 1.00 49.22 96 THR A C 1
ATOM 767 O O . THR A 1 96 ? 15.020 -9.475 -23.759 1.00 49.22 96 THR A O 1
ATOM 770 N N . HIS A 1 97 ? 16.357 -8.196 -24.983 1.00 43.00 97 HIS A N 1
ATOM 771 C CA . HIS A 1 97 ? 17.588 -8.853 -24.513 1.00 43.00 97 HIS A CA 1
ATOM 772 C C . HIS A 1 97 ? 18.038 -8.392 -23.118 1.00 43.00 97 HIS A C 1
ATOM 774 O O . HIS A 1 97 ? 19.124 -8.750 -22.664 1.00 43.00 97 HIS A O 1
ATOM 780 N N . VAL A 1 98 ? 17.235 -7.576 -22.439 1.00 47.28 98 VAL A N 1
ATOM 781 C CA . VAL A 1 98 ? 17.656 -6.859 -21.243 1.00 47.28 98 VAL A CA 1
ATOM 782 C C . VAL A 1 98 ? 16.874 -7.379 -20.036 1.00 47.28 98 VAL A C 1
ATOM 784 O O . VAL A 1 98 ? 15.662 -7.208 -19.923 1.00 47.28 98 VAL A O 1
ATOM 787 N N . LYS A 1 99 ? 17.588 -7.983 -19.086 1.00 50.97 99 LYS A N 1
ATOM 788 C CA . LYS A 1 99 ? 17.041 -8.411 -17.793 1.00 50.97 99 LYS A CA 1
ATOM 789 C C . LYS A 1 99 ? 17.170 -7.262 -16.782 1.00 50.97 99 LYS A C 1
ATOM 791 O O . LYS A 1 99 ? 18.096 -7.263 -15.981 1.00 50.97 99 LYS A O 1
ATOM 796 N N . VAL A 1 100 ? 16.300 -6.249 -16.854 1.00 54.91 100 VAL A N 1
ATOM 797 C CA . VAL A 1 100 ? 16.235 -5.205 -15.809 1.00 54.91 100 VAL A CA 1
ATOM 798 C C . VAL A 1 100 ? 15.478 -5.738 -14.604 1.00 54.91 100 VAL A C 1
ATOM 800 O O . VAL A 1 100 ? 14.391 -6.293 -14.755 1.00 54.91 100 VAL A O 1
ATOM 803 N N . CYS A 1 101 ? 16.039 -5.528 -13.415 1.00 58.78 101 CYS A N 1
ATOM 804 C CA . CYS A 1 101 ? 15.443 -5.949 -12.146 1.00 58.78 101 CYS A CA 1
ATOM 805 C C . CYS A 1 101 ? 15.038 -4.777 -11.238 1.00 58.78 101 CYS A C 1
ATOM 807 O O . CYS A 1 101 ? 14.539 -5.030 -10.143 1.00 58.78 101 CYS A O 1
ATOM 809 N N . ARG A 1 102 ? 15.263 -3.520 -11.658 1.00 66.62 102 ARG A N 1
ATOM 810 C CA . ARG A 1 102 ? 15.050 -2.331 -10.823 1.00 66.62 102 ARG A CA 1
ATOM 811 C C . ARG A 1 102 ? 14.514 -1.134 -11.616 1.00 66.62 102 ARG A C 1
ATOM 813 O O . ARG A 1 102 ? 15.058 -0.781 -12.664 1.00 66.62 102 ARG A O 1
ATOM 820 N N . VAL A 1 103 ? 13.478 -0.491 -11.083 1.00 71.69 103 VAL A N 1
ATOM 821 C CA . VAL A 1 103 ? 12.988 0.824 -11.516 1.00 71.69 103 VAL A CA 1
ATOM 822 C C . VAL A 1 103 ? 13.306 1.843 -10.435 1.00 71.69 103 VAL A C 1
ATOM 824 O O . VAL A 1 103 ? 12.927 1.655 -9.288 1.00 71.69 103 VAL A O 1
ATOM 827 N N . ARG A 1 104 ? 13.947 2.943 -10.809 1.00 76.38 104 ARG A N 1
ATOM 828 C CA . ARG A 1 104 ? 14.114 4.123 -9.970 1.00 76.38 104 ARG A CA 1
ATOM 829 C C . ARG A 1 104 ? 13.088 5.168 -10.380 1.00 76.38 104 ARG A C 1
ATOM 831 O O . ARG A 1 104 ? 13.064 5.583 -11.535 1.00 76.38 104 ARG A O 1
ATOM 838 N N . VAL A 1 105 ? 12.247 5.606 -9.453 1.00 73.25 105 VAL A N 1
ATOM 839 C CA . VAL A 1 105 ? 11.321 6.720 -9.703 1.00 73.25 105 VAL A CA 1
ATOM 840 C C . VAL A 1 105 ? 11.922 7.988 -9.119 1.00 73.25 105 VAL A C 1
ATOM 842 O O . VAL A 1 105 ? 12.234 8.025 -7.930 1.00 73.25 105 VAL A O 1
ATOM 845 N N . LEU A 1 106 ? 12.099 9.008 -9.957 1.00 72.81 106 LEU A N 1
ATOM 846 C CA . LEU A 1 106 ? 12.624 10.316 -9.577 1.00 72.81 106 LEU A CA 1
ATOM 847 C C . LEU A 1 106 ? 11.458 11.311 -9.496 1.00 72.81 106 LEU A C 1
ATOM 849 O O . LEU A 1 106 ? 10.726 11.506 -10.471 1.00 72.81 106 LEU A O 1
ATOM 853 N N . GLY A 1 107 ? 11.259 11.895 -8.313 1.00 62.78 107 GLY A N 1
ATOM 854 C CA . GLY A 1 107 ? 10.344 13.016 -8.090 1.00 62.78 107 GLY A CA 1
ATOM 855 C C . GLY A 1 107 ? 11.043 14.340 -8.409 1.00 62.78 107 GLY A C 1
ATOM 856 O O . GLY A 1 107 ? 12.266 14.421 -8.342 1.00 62.78 107 GLY A O 1
ATOM 857 N N . VAL A 1 108 ? 10.283 15.366 -8.798 1.00 51.41 108 VAL A N 1
ATOM 858 C CA . VAL A 1 108 ? 10.848 16.620 -9.324 1.00 51.41 108 VAL A CA 1
ATOM 859 C C . VAL A 1 108 ? 11.656 17.373 -8.256 1.00 51.41 108 VAL A C 1
ATOM 861 O O . VAL A 1 108 ? 11.126 17.683 -7.190 1.00 51.41 108 VAL A O 1
ATOM 864 N N . GLU A 1 109 ? 12.895 17.692 -8.649 1.00 45.09 109 GLU A N 1
ATOM 865 C CA . GLU A 1 109 ? 13.896 18.629 -8.102 1.00 45.09 109 GLU A CA 1
ATOM 866 C C . GLU A 1 109 ? 15.054 18.128 -7.235 1.00 45.09 109 GLU A C 1
ATOM 868 O O . GLU A 1 109 ? 15.992 18.894 -7.082 1.00 45.09 109 GLU A O 1
ATOM 873 N N . ASP A 1 110 ? 15.122 16.865 -6.812 1.00 49.34 110 ASP A N 1
ATOM 874 C CA . ASP A 1 110 ? 16.386 16.306 -6.301 1.00 49.34 110 ASP A CA 1
ATOM 875 C C . ASP A 1 110 ? 16.346 14.772 -6.240 1.00 49.34 110 ASP A C 1
ATOM 877 O O . ASP A 1 110 ? 15.323 14.168 -5.899 1.00 49.34 110 ASP A O 1
ATOM 881 N N . ASP A 1 111 ? 17.505 14.137 -6.445 1.00 50.88 111 ASP A N 1
ATOM 882 C CA . ASP A 1 111 ? 17.755 12.706 -6.178 1.00 50.88 111 ASP A CA 1
ATOM 883 C C . ASP A 1 111 ? 17.394 12.284 -4.731 1.00 50.88 111 ASP A C 1
ATOM 885 O O . ASP A 1 111 ? 17.346 11.095 -4.407 1.00 50.88 111 ASP A O 1
ATOM 889 N N . ALA A 1 112 ? 17.091 13.245 -3.849 1.00 48.22 112 ALA A N 1
ATOM 890 C CA . ALA A 1 112 ? 16.714 13.059 -2.450 1.00 48.22 112 ALA A CA 1
ATOM 891 C C . ALA A 1 112 ? 15.445 12.207 -2.232 1.00 48.22 112 ALA A C 1
ATOM 893 O O . ALA A 1 112 ? 15.247 11.664 -1.139 1.00 48.22 112 ALA A O 1
ATOM 894 N N . LEU A 1 113 ? 14.583 12.072 -3.245 1.00 56.44 113 LEU A N 1
ATOM 895 C CA . LEU A 1 113 ? 13.361 11.259 -3.183 1.00 56.44 113 LEU A CA 1
ATOM 896 C C . LEU A 1 113 ? 13.362 10.073 -4.152 1.00 56.44 113 LEU A C 1
ATOM 898 O O . LEU A 1 113 ? 12.302 9.501 -4.395 1.00 56.44 113 LEU A O 1
ATOM 902 N N . ALA A 1 114 ? 14.523 9.665 -4.670 1.00 66.62 114 ALA A N 1
ATOM 903 C CA . ALA A 1 114 ? 14.621 8.463 -5.489 1.00 66.62 114 ALA A CA 1
ATOM 904 C C . ALA A 1 114 ? 14.086 7.230 -4.734 1.00 66.62 114 ALA A C 1
ATOM 906 O O . ALA A 1 114 ? 14.479 6.954 -3.597 1.00 66.62 114 ALA A O 1
ATOM 907 N N . LEU A 1 115 ? 13.182 6.491 -5.377 1.00 72.88 115 LEU A N 1
ATOM 908 C CA . LEU A 1 115 ? 12.630 5.241 -4.858 1.00 72.88 115 LEU A CA 1
ATOM 909 C C . LEU A 1 115 ? 13.018 4.103 -5.794 1.00 72.88 115 LEU A C 1
ATOM 911 O O . LEU A 1 115 ? 12.602 4.089 -6.954 1.00 72.88 115 LEU A O 1
ATOM 915 N N . ASP A 1 116 ? 13.809 3.166 -5.279 1.00 77.75 116 ASP A N 1
ATOM 916 C CA . ASP A 1 116 ? 14.217 1.971 -6.007 1.00 77.75 116 ASP A CA 1
ATOM 917 C C . ASP A 1 116 ? 13.182 0.862 -5.770 1.00 77.75 116 ASP A C 1
ATOM 919 O O . ASP A 1 116 ? 12.977 0.397 -4.651 1.00 77.75 116 ASP A O 1
ATOM 923 N N . ILE A 1 117 ? 12.512 0.451 -6.843 1.00 76.06 117 ILE A N 1
ATOM 924 C CA . ILE A 1 117 ? 11.531 -0.629 -6.870 1.00 76.06 117 ILE A CA 1
ATOM 925 C C . ILE A 1 117 ? 12.152 -1.829 -7.563 1.00 76.06 117 ILE A C 1
ATOM 927 O O . ILE A 1 117 ? 12.526 -1.759 -8.734 1.00 76.06 117 ILE A O 1
ATOM 931 N N . ASP A 1 118 ? 12.236 -2.940 -6.845 1.00 79.50 118 ASP A N 1
ATOM 932 C CA . ASP A 1 118 ? 12.652 -4.225 -7.383 1.00 79.50 118 ASP A CA 1
ATOM 933 C C . ASP A 1 118 ? 11.465 -5.190 -7.533 1.00 79.50 118 ASP A C 1
ATOM 935 O O . ASP A 1 118 ? 10.301 -4.877 -7.254 1.00 79.50 118 ASP A O 1
ATOM 939 N N . ARG A 1 119 ? 11.765 -6.395 -8.020 1.00 74.81 119 ARG A N 1
ATOM 940 C CA . ARG A 1 119 ? 10.765 -7.445 -8.219 1.00 74.81 119 ARG A CA 1
ATOM 941 C C . ARG A 1 119 ? 10.128 -7.919 -6.911 1.00 74.81 119 ARG A C 1
ATOM 943 O O . ARG A 1 119 ? 8.941 -8.241 -6.910 1.00 74.81 119 ARG A O 1
ATOM 950 N N . GLU A 1 120 ? 10.887 -7.957 -5.820 1.00 80.69 120 GLU A N 1
ATOM 951 C CA . GLU A 1 120 ? 10.385 -8.406 -4.521 1.00 80.69 120 GLU A CA 1
ATOM 952 C C . GLU A 1 120 ? 9.294 -7.456 -4.013 1.00 80.69 120 GLU A C 1
ATOM 954 O O . GLU A 1 120 ? 8.224 -7.900 -3.587 1.00 80.69 120 GLU A O 1
ATOM 959 N N . LEU A 1 121 ? 9.504 -6.149 -4.164 1.00 79.56 121 LEU A N 1
ATOM 960 C CA . LEU A 1 121 ? 8.523 -5.131 -3.808 1.00 79.56 121 LEU A CA 1
ATOM 961 C C . LEU A 1 121 ? 7.238 -5.205 -4.654 1.00 79.56 121 LEU A C 1
ATOM 963 O O . LEU A 1 121 ? 6.141 -5.011 -4.116 1.00 79.56 121 LEU A O 1
ATOM 967 N N . ILE A 1 122 ? 7.328 -5.558 -5.945 1.00 81.31 122 ILE A N 1
ATOM 968 C CA . ILE A 1 122 ? 6.130 -5.850 -6.757 1.00 81.31 122 ILE A CA 1
ATOM 969 C C . ILE A 1 122 ? 5.365 -7.039 -6.176 1.00 81.31 122 ILE A C 1
ATOM 971 O O . ILE A 1 122 ? 4.139 -6.983 -6.032 1.00 81.31 122 ILE A O 1
ATOM 975 N N . ASP A 1 123 ? 6.067 -8.128 -5.868 1.00 84.00 123 ASP A N 1
ATOM 976 C CA . ASP A 1 123 ? 5.444 -9.352 -5.371 1.00 84.00 123 ASP A CA 1
ATOM 977 C C . ASP A 1 123 ? 4.774 -9.118 -4.009 1.00 84.00 123 ASP A C 1
ATOM 979 O O . ASP A 1 123 ? 3.661 -9.607 -3.777 1.00 84.00 123 ASP A O 1
ATOM 983 N N . MET A 1 124 ? 5.389 -8.303 -3.145 1.00 87.44 124 MET A N 1
ATOM 984 C CA . MET A 1 124 ? 4.791 -7.828 -1.895 1.00 87.44 124 MET A CA 1
ATOM 985 C C . MET A 1 124 ? 3.521 -7.008 -2.149 1.00 87.44 124 MET A C 1
ATOM 987 O O . MET A 1 124 ? 2.486 -7.299 -1.547 1.00 87.44 124 MET A O 1
ATOM 991 N N . TYR A 1 125 ? 3.548 -6.037 -3.069 1.00 87.31 125 TYR A N 1
ATOM 992 C CA . TYR A 1 125 ? 2.378 -5.214 -3.401 1.00 87.31 125 TYR A CA 1
ATOM 993 C C . TYR A 1 125 ? 1.221 -6.040 -3.973 1.00 87.31 125 TYR A C 1
ATOM 995 O O . TYR A 1 125 ? 0.081 -5.934 -3.514 1.00 87.31 125 TYR A O 1
ATOM 1003 N N . LYS A 1 126 ? 1.505 -6.931 -4.931 1.00 86.38 126 LYS A N 1
ATOM 1004 C CA . LYS A 1 126 ? 0.504 -7.840 -5.512 1.00 86.38 126 LYS A CA 1
ATOM 1005 C C . LYS A 1 126 ? -0.073 -8.787 -4.461 1.00 86.38 126 LYS A C 1
ATOM 1007 O O . LYS A 1 126 ? -1.263 -9.105 -4.499 1.00 86.38 126 LYS A O 1
ATOM 1012 N N . ARG A 1 127 ? 0.744 -9.257 -3.514 1.00 89.50 127 ARG A N 1
ATOM 1013 C CA . ARG A 1 127 ? 0.275 -10.067 -2.380 1.00 89.50 127 ARG A CA 1
ATOM 1014 C C . ARG A 1 127 ? -0.637 -9.256 -1.463 1.00 89.50 127 ARG A C 1
ATOM 1016 O O . ARG A 1 127 ? -1.720 -9.741 -1.152 1.00 89.50 127 ARG A O 1
ATOM 1023 N N . ALA A 1 128 ? -0.254 -8.027 -1.126 1.00 90.06 128 ALA A N 1
ATOM 1024 C CA . ALA A 1 128 ? -1.066 -7.128 -0.313 1.00 90.06 128 ALA A CA 1
ATOM 1025 C C . ALA A 1 128 ? -2.435 -6.860 -0.946 1.00 90.06 128 ALA A C 1
ATOM 1027 O O . ALA A 1 128 ? -3.450 -6.971 -0.269 1.00 90.06 128 ALA A O 1
ATOM 1028 N N . LYS A 1 129 ? -2.481 -6.597 -2.258 1.00 89.75 129 LYS A N 1
ATOM 1029 C CA . LYS A 1 129 ? -3.740 -6.404 -2.991 1.00 89.75 129 LYS A CA 1
ATOM 1030 C C . LYS A 1 129 ? -4.620 -7.650 -3.014 1.00 89.75 129 LYS A C 1
ATOM 1032 O O . LYS A 1 129 ? -5.817 -7.550 -2.776 1.00 89.75 129 LYS A O 1
ATOM 1037 N N . ARG A 1 130 ? -4.046 -8.838 -3.231 1.00 92.88 130 ARG A N 1
ATOM 1038 C CA . ARG A 1 130 ? -4.812 -10.098 -3.176 1.00 92.88 130 ARG A CA 1
ATOM 1039 C C . ARG A 1 130 ? -5.357 -10.408 -1.781 1.00 92.88 130 ARG A C 1
ATOM 1041 O O . ARG A 1 130 ? -6.409 -11.025 -1.675 1.00 92.88 130 ARG A O 1
ATOM 1048 N N . GLN A 1 131 ? -4.648 -9.996 -0.733 1.00 93.88 131 GLN A N 1
ATOM 1049 C CA . GLN A 1 131 ? -5.035 -10.240 0.658 1.00 93.88 131 GLN A CA 1
ATOM 1050 C C . GLN A 1 131 ? -5.789 -9.064 1.296 1.00 93.88 131 GLN A C 1
ATOM 1052 O O . GLN A 1 131 ? -6.128 -9.142 2.470 1.00 93.88 131 GLN A O 1
ATOM 1057 N N . GLU A 1 132 ? -6.103 -7.999 0.551 1.00 94.38 132 GLU A N 1
ATOM 1058 C CA . GLU A 1 132 ? -6.747 -6.782 1.073 1.00 94.38 132 GLU A CA 1
ATOM 1059 C C . GLU A 1 132 ? -8.056 -7.096 1.821 1.00 94.38 132 GLU A C 1
ATOM 1061 O O . GLU A 1 132 ? -8.264 -6.618 2.936 1.00 94.38 132 GLU A O 1
ATOM 1066 N N . ALA A 1 133 ? -8.888 -7.988 1.272 1.00 93.94 133 ALA A N 1
ATOM 1067 C CA . ALA A 1 133 ? -10.128 -8.431 1.913 1.00 93.94 133 ALA A CA 1
ATOM 1068 C C . ALA A 1 133 ? -9.888 -9.254 3.193 1.00 93.94 133 ALA A C 1
ATOM 1070 O O . ALA A 1 133 ? -10.595 -9.072 4.184 1.00 93.94 133 ALA A O 1
ATOM 1071 N N . GLN A 1 134 ? -8.877 -10.129 3.194 1.00 96.00 134 GLN A N 1
ATOM 1072 C CA . GLN A 1 134 ? -8.507 -10.915 4.374 1.00 96.00 134 GLN A CA 1
ATOM 1073 C C . GLN A 1 134 ? -7.990 -10.004 5.494 1.00 96.00 134 GLN A C 1
ATOM 1075 O O . GLN A 1 134 ? -8.451 -10.104 6.627 1.00 96.00 134 GLN A O 1
ATOM 1080 N N . LEU A 1 135 ? -7.092 -9.069 5.172 1.00 95.88 135 LEU A N 1
ATOM 1081 C CA . LEU A 1 135 ? -6.565 -8.094 6.128 1.00 95.88 135 LEU A CA 1
ATOM 1082 C C . LEU A 1 135 ? -7.684 -7.212 6.696 1.00 95.88 135 LEU A C 1
ATOM 1084 O O . LEU A 1 135 ? -7.682 -6.884 7.880 1.00 95.88 135 LEU A O 1
ATOM 1088 N N . TYR A 1 136 ? -8.671 -6.843 5.876 1.00 96.12 136 TYR A N 1
ATOM 1089 C CA . TYR A 1 136 ? -9.835 -6.107 6.360 1.00 96.12 136 TYR A CA 1
ATOM 1090 C C . TYR A 1 136 ? -10.675 -6.942 7.340 1.00 96.12 136 TYR A C 1
ATOM 1092 O O . TYR A 1 136 ? -11.054 -6.437 8.397 1.00 96.12 136 TYR A O 1
ATOM 1100 N N . ALA A 1 137 ? -10.905 -8.226 7.051 1.00 95.81 137 ALA A N 1
ATOM 1101 C CA . ALA A 1 137 ? -11.600 -9.134 7.965 1.00 95.81 137 ALA A CA 1
ATOM 1102 C C . ALA A 1 137 ? -10.836 -9.328 9.291 1.00 95.81 137 ALA A C 1
ATOM 1104 O O . ALA A 1 137 ? -11.436 -9.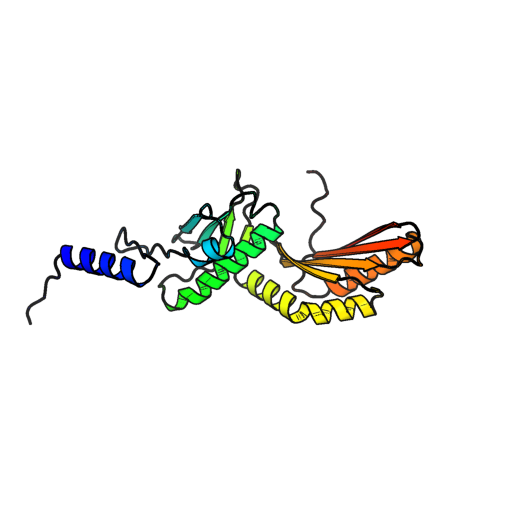301 10.365 1.00 95.81 137 ALA A O 1
ATOM 1105 N N . GLU A 1 138 ? -9.507 -9.447 9.246 1.00 96.25 138 GLU A N 1
ATOM 1106 C CA . GLU A 1 138 ? -8.659 -9.496 10.446 1.00 96.25 138 GLU A CA 1
ATOM 1107 C C . GLU A 1 138 ? -8.753 -8.194 11.259 1.00 96.25 138 GLU A C 1
ATOM 1109 O O . GLU A 1 138 ? -8.820 -8.222 12.491 1.00 96.25 138 GLU A O 1
ATOM 1114 N N . ALA A 1 139 ? -8.836 -7.040 10.590 1.00 95.25 139 ALA A N 1
ATOM 1115 C CA . ALA A 1 139 ? -9.019 -5.756 11.259 1.00 95.25 139 ALA A CA 1
ATOM 1116 C C . ALA A 1 139 ? -10.384 -5.688 11.960 1.00 95.25 139 ALA A C 1
ATOM 1118 O O . ALA A 1 139 ? -10.469 -5.205 13.092 1.00 95.25 139 ALA A O 1
ATOM 1119 N N . GLN A 1 140 ? -11.440 -6.218 11.333 1.00 95.62 140 GLN A N 1
ATOM 1120 C CA . GLN A 1 140 ? -12.768 -6.338 11.940 1.00 95.62 140 GLN A CA 1
ATOM 1121 C C . GLN A 1 140 ? -12.746 -7.228 13.186 1.00 95.62 140 GLN A C 1
ATOM 1123 O O . GLN A 1 140 ? -13.250 -6.826 14.236 1.00 95.62 140 GLN A O 1
ATOM 1128 N N . GLN A 1 141 ? -12.078 -8.383 13.122 1.00 95.38 141 GLN A N 1
ATOM 1129 C CA . GLN A 1 141 ? -11.882 -9.261 14.282 1.00 95.38 141 GLN A CA 1
ATOM 1130 C C . GLN A 1 141 ? -11.079 -8.579 15.403 1.00 95.38 141 GLN A C 1
ATOM 1132 O O . GLN A 1 141 ? -11.360 -8.773 16.586 1.00 95.38 141 GLN A O 1
ATOM 1137 N N . ALA A 1 142 ? -10.123 -7.713 15.053 1.00 93.31 142 ALA A N 1
ATOM 1138 C CA . ALA A 1 142 ? -9.362 -6.902 16.002 1.00 93.31 142 ALA A CA 1
ATOM 1139 C C . ALA A 1 142 ? -10.149 -5.701 16.573 1.00 93.31 142 ALA A C 1
ATOM 1141 O O . ALA A 1 142 ? -9.638 -4.994 17.452 1.00 93.31 142 ALA A O 1
ATOM 1142 N N . GLY A 1 143 ? -11.396 -5.486 16.150 1.00 91.69 143 GLY A N 1
ATOM 1143 C CA . GLY A 1 143 ? -12.306 -4.482 16.704 1.00 91.69 143 GLY A CA 1
ATOM 1144 C C . GLY A 1 143 ? -12.600 -3.291 15.795 1.00 91.69 143 GLY A C 1
ATOM 1145 O O . GLY A 1 143 ? -13.190 -2.321 16.270 1.00 91.69 143 GLY A O 1
ATOM 1146 N N . LEU A 1 144 ? -12.212 -3.335 14.517 1.00 92.31 144 LEU A N 1
ATOM 1147 C CA . LEU A 1 144 ? -12.646 -2.345 13.532 1.00 92.31 144 LEU A CA 1
ATOM 1148 C C . LEU A 1 144 ? -14.158 -2.479 13.301 1.00 92.31 144 LEU A C 1
ATOM 1150 O O . LEU A 1 144 ? -14.642 -3.546 12.924 1.00 92.31 144 LEU A O 1
ATOM 1154 N N . LYS A 1 145 ? -14.906 -1.389 13.492 1.00 88.88 145 LYS A N 1
ATOM 1155 C CA . LYS A 1 145 ? -16.325 -1.310 13.129 1.00 88.88 145 LYS A CA 1
ATOM 1156 C C . LYS A 1 145 ? -16.494 -0.330 11.973 1.00 88.88 145 LYS A C 1
ATOM 1158 O O . LYS A 1 145 ? -16.164 0.846 12.104 1.00 88.88 145 LYS A O 1
ATOM 1163 N N . GLY A 1 146 ? -16.999 -0.834 10.848 1.00 85.69 146 GLY A N 1
ATOM 1164 C CA . GLY A 1 146 ? -17.171 -0.047 9.627 1.00 85.69 146 GLY A CA 1
ATOM 1165 C C . GLY A 1 146 ? -15.864 0.544 9.076 1.00 85.69 146 GLY A C 1
ATOM 1166 O O . GLY A 1 146 ? -14.780 0.364 9.630 1.00 85.69 146 GLY A O 1
ATOM 1167 N N . GLY A 1 147 ? -15.977 1.259 7.958 1.00 91.56 147 GLY A N 1
ATOM 1168 C CA . GLY A 1 147 ? -14.853 1.941 7.316 1.00 91.56 147 GLY A CA 1
ATOM 1169 C C . GLY A 1 147 ? -14.126 1.093 6.274 1.00 91.56 147 GLY A C 1
ATOM 1170 O O . GLY A 1 147 ? -14.724 0.212 5.659 1.00 91.56 147 GLY A O 1
ATOM 1171 N N . SER A 1 148 ? -12.848 1.383 6.043 1.00 95.19 148 SER A N 1
ATOM 1172 C CA . SER A 1 148 ? -12.079 0.852 4.918 1.00 95.19 148 SER A CA 1
ATOM 1173 C C . SER A 1 148 ? -10.643 0.500 5.293 1.00 95.19 148 SER A C 1
ATOM 1175 O O . SER A 1 148 ? -10.036 1.102 6.177 1.00 95.19 148 SER A O 1
ATOM 1177 N N . LEU A 1 149 ? -10.090 -0.473 4.572 1.00 94.88 149 LEU A N 1
ATOM 1178 C CA . LEU A 1 149 ? -8.656 -0.698 4.458 1.00 94.88 149 LEU A CA 1
ATOM 1179 C C . LEU A 1 149 ? -8.255 -0.336 3.030 1.00 94.88 149 LEU A C 1
ATOM 1181 O O . LEU A 1 149 ? -8.963 -0.681 2.086 1.00 94.88 149 LEU A O 1
ATOM 1185 N N . LYS A 1 150 ? -7.146 0.383 2.880 1.00 93.25 150 LYS A N 1
ATOM 1186 C CA . LYS A 1 150 ? -6.580 0.752 1.589 1.00 93.25 150 LYS A CA 1
ATOM 1187 C C . LYS A 1 150 ? -5.092 0.451 1.578 1.00 93.25 150 LYS A C 1
ATOM 1189 O O . LYS A 1 150 ? -4.334 0.994 2.379 1.00 93.25 150 LYS A O 1
ATOM 1194 N N . ILE A 1 151 ? -4.650 -0.354 0.619 1.00 90.69 151 ILE A N 1
ATOM 1195 C CA . ILE A 1 151 ? -3.221 -0.437 0.294 1.00 90.69 151 ILE A CA 1
ATOM 1196 C C . ILE A 1 151 ? -2.802 0.863 -0.404 1.00 90.69 151 ILE A C 1
ATOM 1198 O O . ILE A 1 151 ? -3.272 1.145 -1.509 1.00 90.69 151 ILE A O 1
ATOM 1202 N N . LEU A 1 152 ? -1.947 1.653 0.253 1.00 84.19 152 LEU A N 1
ATOM 1203 C CA . LEU A 1 152 ? -1.514 2.969 -0.225 1.00 84.19 152 LEU A CA 1
ATOM 1204 C C . LEU A 1 152 ? -0.461 2.879 -1.327 1.00 84.19 152 LEU A C 1
ATOM 1206 O O . LEU A 1 152 ? -0.446 3.727 -2.209 1.00 84.19 152 LEU A O 1
ATOM 1210 N N . GLY A 1 153 ? 0.420 1.882 -1.266 1.00 82.50 153 GLY A N 1
ATOM 1211 C CA . GLY A 1 153 ? 1.532 1.764 -2.202 1.00 82.50 153 GLY A CA 1
ATOM 1212 C C . GLY A 1 153 ? 2.752 1.102 -1.584 1.00 82.50 153 GLY A C 1
ATOM 1213 O O . GLY A 1 153 ? 2.706 0.572 -0.470 1.00 82.50 153 GLY A O 1
ATOM 1214 N N . VAL A 1 154 ? 3.844 1.153 -2.334 1.00 82.50 154 VAL A N 1
ATOM 1215 C CA . VAL A 1 154 ? 5.150 0.625 -1.943 1.00 82.50 154 VAL A CA 1
ATOM 1216 C C . VAL A 1 154 ? 6.047 1.752 -1.440 1.00 82.50 154 VAL A C 1
ATOM 1218 O O . VAL A 1 154 ? 5.974 2.881 -1.919 1.00 82.50 154 VAL A O 1
ATOM 1221 N N . VAL A 1 155 ? 6.898 1.428 -0.476 1.00 78.06 155 VAL A N 1
ATOM 1222 C CA . VAL A 1 155 ? 8.036 2.223 -0.008 1.00 78.06 155 VAL A CA 1
ATOM 1223 C C . VAL A 1 155 ? 9.294 1.344 -0.006 1.00 78.06 155 VAL A C 1
ATOM 1225 O O . VAL A 1 155 ? 9.195 0.136 -0.208 1.00 78.06 155 VAL A O 1
ATOM 1228 N N . ASN A 1 156 ? 10.470 1.926 0.258 1.00 72.38 156 ASN A N 1
ATOM 1229 C CA . ASN A 1 156 ? 11.774 1.233 0.222 1.00 72.38 156 ASN A CA 1
ATOM 1230 C C . ASN A 1 156 ? 11.819 -0.115 0.972 1.00 72.38 156 ASN A C 1
ATOM 1232 O O . ASN A 1 156 ? 12.617 -0.982 0.644 1.00 72.38 156 ASN A O 1
ATOM 1236 N N . THR A 1 157 ? 11.003 -0.283 2.008 1.00 75.38 157 THR A N 1
ATOM 1237 C CA . THR A 1 157 ? 11.044 -1.410 2.952 1.00 75.38 157 THR A CA 1
ATOM 1238 C C . THR A 1 157 ? 9.818 -2.330 2.857 1.00 75.38 157 THR A C 1
ATOM 1240 O O . THR A 1 157 ? 9.695 -3.264 3.659 1.00 75.38 157 THR A O 1
ATOM 1243 N N . GLY A 1 158 ? 8.885 -2.084 1.927 1.00 85.50 158 GLY A N 1
ATOM 1244 C CA . GLY A 1 158 ? 7.693 -2.914 1.709 1.00 85.50 158 GLY A CA 1
ATOM 1245 C C . GLY A 1 158 ? 6.427 -2.117 1.387 1.00 85.50 158 GLY A C 1
ATOM 1246 O O . GLY A 1 158 ? 6.476 -1.080 0.732 1.00 85.50 158 GLY A O 1
ATOM 1247 N N . VAL A 1 159 ? 5.265 -2.627 1.804 1.00 88.75 159 VAL A N 1
ATOM 1248 C CA . VAL A 1 159 ? 3.949 -2.060 1.457 1.00 88.75 159 VAL A CA 1
ATOM 1249 C C . VAL A 1 159 ? 3.326 -1.328 2.646 1.00 88.75 159 VAL A C 1
ATOM 1251 O O . VAL A 1 159 ? 3.330 -1.842 3.764 1.00 88.75 159 VAL A O 1
ATOM 1254 N N . HIS A 1 160 ? 2.717 -0.166 2.407 1.00 91.25 160 HIS A N 1
ATOM 1255 C CA . HIS A 1 160 ? 1.943 0.540 3.429 1.00 91.25 160 HIS A CA 1
ATOM 1256 C C . HIS A 1 160 ? 0.436 0.333 3.230 1.00 91.25 160 HIS A C 1
ATOM 1258 O O . HIS A 1 160 ? -0.098 0.542 2.138 1.00 91.25 160 HIS A O 1
ATOM 1264 N N . ALA A 1 161 ? -0.254 -0.037 4.309 1.00 92.44 161 ALA A N 1
ATOM 1265 C CA . ALA A 1 161 ? -1.710 -0.055 4.400 1.00 92.44 161 ALA A CA 1
ATOM 1266 C C . ALA A 1 161 ? -2.248 1.050 5.328 1.00 92.44 161 ALA A C 1
ATOM 1268 O O . ALA A 1 161 ? -1.716 1.296 6.411 1.00 92.44 161 ALA A O 1
ATOM 1269 N N . GLU A 1 162 ? -3.347 1.680 4.929 1.00 94.50 162 GLU A N 1
ATOM 1270 C CA . GLU A 1 162 ? -4.126 2.597 5.757 1.00 94.50 162 GLU A CA 1
ATOM 1271 C C . GLU A 1 162 ? -5.466 1.958 6.118 1.00 94.50 162 GLU A C 1
ATOM 1273 O O . GLU A 1 162 ? -6.153 1.414 5.258 1.00 94.50 162 GLU A O 1
ATOM 1278 N N . ILE A 1 163 ? -5.857 2.051 7.385 1.00 96.31 163 ILE A N 1
ATOM 1279 C CA . ILE A 1 163 ? -7.156 1.612 7.885 1.00 96.31 163 ILE A CA 1
ATOM 1280 C C . ILE A 1 163 ? -7.875 2.823 8.458 1.00 96.31 163 ILE A C 1
ATOM 1282 O O . ILE A 1 163 ? -7.330 3.548 9.292 1.00 96.31 163 ILE A O 1
ATOM 1286 N N . ARG A 1 164 ? -9.118 3.024 8.033 1.00 96.44 164 ARG A N 1
ATOM 1287 C CA . ARG A 1 164 ? -10.019 4.046 8.560 1.00 96.44 164 ARG A CA 1
ATOM 1288 C C . ARG A 1 164 ? -11.275 3.378 9.087 1.00 96.44 164 ARG A C 1
ATOM 1290 O O . ARG A 1 164 ? -11.815 2.502 8.425 1.00 96.44 164 ARG A O 1
ATOM 1297 N N . GLY A 1 165 ? -11.750 3.793 10.254 1.00 94.50 165 GLY A N 1
ATOM 1298 C CA . GLY A 1 165 ? -12.935 3.202 10.875 1.00 94.50 165 GLY A CA 1
ATOM 1299 C C . GLY A 1 165 ? -13.673 4.149 11.801 1.00 94.50 165 GLY A C 1
ATOM 1300 O O . GLY A 1 165 ? -13.247 5.286 12.020 1.00 94.50 165 GLY A O 1
ATOM 1301 N N . GLU A 1 166 ? -14.773 3.658 12.366 1.00 92.62 166 GLU A N 1
ATOM 1302 C CA . GLU A 1 166 ? -15.626 4.436 13.255 1.00 92.62 166 GLU A CA 1
ATOM 1303 C C . GLU A 1 166 ? -15.982 3.657 14.525 1.00 92.62 166 GLU A C 1
ATOM 1305 O O . GLU A 1 166 ? -16.489 2.541 14.497 1.00 92.62 166 GLU A O 1
ATOM 1310 N N . LEU A 1 167 ? -15.733 4.280 15.672 1.00 91.56 167 LEU A N 1
ATOM 1311 C CA . LEU A 1 167 ? -16.092 3.810 17.005 1.00 91.56 167 LEU A CA 1
ATOM 1312 C C . LEU A 1 167 ? -16.808 4.941 17.756 1.00 91.56 167 LEU A C 1
ATOM 1314 O O . LEU A 1 167 ? -16.415 5.317 18.858 1.00 91.56 167 LEU A O 1
ATOM 1318 N N . ALA A 1 168 ? -17.867 5.493 17.153 1.00 85.88 168 ALA A N 1
ATOM 1319 C CA . ALA A 1 168 ? -18.586 6.685 17.626 1.00 85.88 168 ALA A CA 1
ATOM 1320 C C . ALA A 1 168 ? -19.152 6.593 19.056 1.00 85.88 168 ALA A C 1
ATOM 1322 O O . ALA A 1 168 ? -19.485 7.611 19.656 1.00 85.88 168 ALA A O 1
ATOM 1323 N N . GLN A 1 169 ? -19.254 5.386 19.616 1.00 91.12 169 GLN A N 1
ATOM 1324 C CA . GLN A 1 169 ? -19.721 5.170 20.986 1.00 91.12 169 GLN A CA 1
ATOM 1325 C C . GLN A 1 169 ? -18.600 5.194 22.035 1.00 91.12 169 GLN A C 1
ATOM 1327 O O . GLN A 1 169 ? -18.892 5.264 23.226 1.00 91.12 169 GLN A O 1
ATOM 1332 N N . LEU A 1 170 ? -17.330 5.135 21.624 1.00 92.38 170 LEU A N 1
ATOM 1333 C CA . LEU A 1 170 ? -16.191 5.072 22.538 1.00 92.38 170 LEU A CA 1
ATOM 1334 C C . LEU A 1 170 ? -15.544 6.441 22.736 1.00 92.38 170 LEU A C 1
ATOM 1336 O O . LEU A 1 170 ? -15.410 7.226 21.800 1.00 92.38 170 LEU A O 1
ATOM 1340 N N . GLU A 1 171 ? -15.082 6.694 23.957 1.00 95.00 171 GLU A N 1
ATOM 1341 C CA . GLU A 1 171 ? -14.185 7.813 24.248 1.00 95.00 171 GLU A CA 1
ATOM 1342 C C . GLU A 1 171 ? -12.777 7.541 23.679 1.00 95.00 171 GLU A C 1
ATOM 1344 O O . GLU A 1 171 ? -12.372 6.375 23.580 1.00 95.00 171 GLU A O 1
ATOM 1349 N N . PRO A 1 172 ? -11.980 8.581 23.357 1.00 93.00 172 PRO A N 1
ATOM 1350 C CA . PRO A 1 172 ? -10.646 8.411 22.774 1.00 93.00 172 PRO A CA 1
ATOM 1351 C C . PRO A 1 172 ? -9.731 7.453 23.547 1.00 93.00 172 PRO A C 1
ATOM 1353 O O . PRO A 1 172 ? -9.083 6.600 22.943 1.00 93.00 172 PRO A O 1
ATOM 1356 N N . ALA A 1 173 ? -9.729 7.538 24.881 1.00 93.25 173 ALA A N 1
ATOM 1357 C CA . ALA A 1 173 ? -8.908 6.684 25.739 1.00 93.25 173 ALA A CA 1
ATOM 1358 C C . ALA A 1 173 ? -9.268 5.190 25.619 1.00 93.25 173 ALA A C 1
ATOM 1360 O O . ALA A 1 173 ? -8.386 4.339 25.671 1.00 93.25 173 ALA A O 1
ATOM 1361 N N . ALA A 1 174 ? -10.549 4.870 25.404 1.00 93.69 174 ALA A N 1
ATOM 1362 C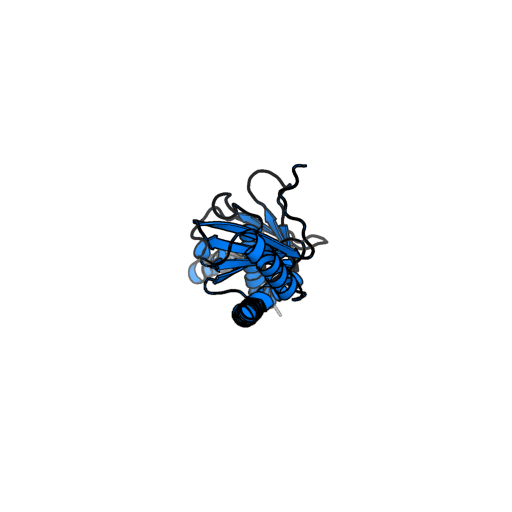 CA . ALA A 1 174 ? -11.013 3.497 25.205 1.00 93.69 174 ALA A CA 1
ATOM 1363 C C . ALA A 1 174 ? -10.776 2.999 23.767 1.00 93.69 174 ALA A C 1
ATOM 1365 O O . ALA A 1 174 ? -10.583 1.804 23.545 1.00 93.69 174 ALA A O 1
ATOM 1366 N N . ALA A 1 175 ? -10.766 3.903 22.784 1.00 94.31 175 ALA A N 1
ATOM 1367 C CA . ALA A 1 175 ? -10.512 3.574 21.383 1.00 94.31 175 ALA A CA 1
ATOM 1368 C C . ALA A 1 175 ? -9.017 3.402 21.049 1.00 94.31 175 ALA A C 1
ATOM 1370 O O . ALA A 1 175 ? -8.680 2.630 20.151 1.00 94.31 175 ALA A O 1
ATOM 1371 N N . GLN A 1 176 ? -8.117 4.069 21.778 1.00 96.25 176 GLN A N 1
ATOM 1372 C CA . GLN A 1 176 ? -6.660 3.962 21.616 1.00 96.25 176 GLN A CA 1
ATOM 1373 C C . GLN A 1 176 ? -6.128 2.515 21.621 1.00 96.25 176 GLN A C 1
ATOM 1375 O O . GLN A 1 176 ? -5.497 2.120 20.636 1.00 96.25 176 GLN A O 1
ATOM 1380 N N . PRO A 1 177 ? -6.410 1.674 22.637 1.00 96.75 177 PRO A N 1
ATOM 1381 C CA . PRO A 1 177 ? -5.927 0.293 22.643 1.00 96.75 177 PRO A CA 1
ATOM 1382 C C . PRO A 1 177 ? -6.510 -0.551 21.498 1.00 96.75 177 PRO A C 1
ATOM 1384 O O . PRO A 1 177 ? -5.873 -1.507 21.053 1.00 96.75 177 PRO A O 1
ATOM 1387 N N . ILE A 1 178 ? -7.696 -0.200 20.982 1.00 96.00 178 ILE A N 1
ATOM 1388 C CA . ILE A 1 178 ? -8.294 -0.866 19.816 1.00 96.00 178 ILE A CA 1
ATOM 1389 C C . ILE A 1 178 ? -7.517 -0.502 18.549 1.00 96.00 178 ILE A C 1
ATOM 1391 O O . ILE A 1 178 ? -7.135 -1.401 17.803 1.00 96.00 178 ILE A O 1
ATOM 1395 N N . ALA A 1 179 ? -7.226 0.785 18.331 1.00 95.75 179 ALA A N 1
ATOM 1396 C CA . ALA A 1 179 ? -6.418 1.236 17.198 1.00 95.75 179 ALA A CA 1
ATOM 1397 C C . ALA A 1 179 ? -5.039 0.556 17.182 1.00 95.75 179 ALA A C 1
ATOM 1399 O O . ALA A 1 179 ? -4.609 0.052 16.145 1.00 95.75 179 ALA A O 1
ATOM 1400 N N . GLU A 1 180 ? -4.381 0.466 18.340 1.00 96.06 180 GLU A N 1
ATOM 1401 C CA . GLU A 1 180 ? -3.098 -0.231 18.487 1.00 96.06 180 GLU A CA 1
ATOM 1402 C C . GLU A 1 180 ? -3.198 -1.729 18.218 1.00 96.06 180 GLU A C 1
ATOM 1404 O O . GLU A 1 180 ? -2.329 -2.306 17.562 1.00 96.06 180 GLU A O 1
ATOM 1409 N N . ARG A 1 181 ? -4.250 -2.384 18.718 1.00 96.94 181 ARG A N 1
ATOM 1410 C CA . ARG A 1 181 ? -4.474 -3.809 18.468 1.00 96.94 181 ARG A CA 1
ATOM 1411 C C . ARG A 1 181 ? -4.688 -4.078 16.984 1.00 96.94 181 ARG A C 1
ATOM 1413 O O . ARG A 1 181 ? -4.080 -5.016 16.473 1.00 96.94 181 ARG A O 1
ATOM 1420 N N . ILE A 1 182 ? -5.493 -3.266 16.297 1.00 96.38 182 ILE A N 1
ATOM 1421 C CA . ILE A 1 182 ? -5.696 -3.373 14.845 1.00 96.38 182 ILE A CA 1
ATOM 1422 C C . ILE A 1 182 ? -4.354 -3.199 14.130 1.00 96.38 182 ILE A C 1
ATOM 1424 O O . ILE A 1 182 ? -3.960 -4.079 13.367 1.00 96.38 182 ILE A O 1
ATOM 1428 N N . ALA A 1 183 ? -3.614 -2.126 14.432 1.00 95.31 183 ALA A N 1
ATOM 1429 C CA . ALA A 1 183 ? -2.334 -1.841 13.791 1.00 95.31 183 ALA A CA 1
ATOM 1430 C C . ALA A 1 183 ? -1.357 -3.016 13.948 1.00 95.31 183 ALA A C 1
ATOM 1432 O O . ALA A 1 183 ? -0.844 -3.523 12.953 1.00 95.31 183 ALA A O 1
ATOM 1433 N N . ARG A 1 184 ? -1.170 -3.506 15.183 1.00 95.38 184 ARG A N 1
ATOM 1434 C CA . ARG A 1 184 ? -0.281 -4.639 15.490 1.00 95.38 184 ARG A CA 1
ATOM 1435 C C . ARG A 1 184 ? -0.730 -5.954 14.862 1.00 95.38 184 ARG A C 1
ATOM 1437 O O . ARG A 1 184 ? 0.117 -6.778 14.541 1.00 95.38 184 ARG A O 1
ATOM 1444 N N . THR A 1 185 ? -2.037 -6.189 14.750 1.00 95.94 185 THR A N 1
ATOM 1445 C CA . THR A 1 185 ? -2.570 -7.426 14.159 1.00 95.94 185 THR A CA 1
ATOM 1446 C C . THR A 1 185 ? -2.241 -7.464 12.676 1.00 95.94 185 THR A C 1
ATOM 1448 O O . THR A 1 185 ? -1.598 -8.401 12.214 1.00 95.94 185 THR A O 1
ATOM 1451 N N . ILE A 1 186 ? -2.583 -6.393 11.961 1.00 95.62 186 ILE A N 1
ATOM 1452 C CA . ILE A 1 186 ? -2.383 -6.306 10.515 1.00 95.62 186 ILE A CA 1
ATOM 1453 C C . ILE A 1 186 ? -0.897 -6.214 10.163 1.00 95.62 186 ILE A C 1
ATOM 1455 O O . ILE A 1 186 ? -0.458 -6.836 9.200 1.00 95.62 186 ILE A O 1
ATOM 1459 N N . SER A 1 187 ? -0.076 -5.539 10.975 1.00 94.12 187 SER A N 1
ATOM 1460 C CA . SER A 1 187 ? 1.367 -5.428 10.720 1.00 94.12 187 SER A CA 1
ATOM 1461 C C . SER A 1 187 ? 2.134 -6.752 10.833 1.00 94.12 187 SER A C 1
ATOM 1463 O O . SER A 1 187 ? 3.328 -6.775 10.551 1.00 94.12 187 SER A O 1
ATOM 1465 N N . ARG A 1 188 ? 1.500 -7.852 11.269 1.00 93.12 188 ARG A N 1
ATOM 1466 C CA . ARG A 1 188 ? 2.118 -9.192 11.264 1.00 93.12 188 ARG A CA 1
ATOM 1467 C C . ARG A 1 188 ? 2.278 -9.757 9.856 1.00 93.12 188 ARG A C 1
ATOM 1469 O O . ARG A 1 188 ? 3.100 -10.648 9.656 1.00 93.12 188 ARG A O 1
ATOM 1476 N N . ALA A 1 189 ? 1.518 -9.253 8.888 1.00 89.88 189 ALA A N 1
ATOM 1477 C CA . ALA A 1 189 ? 1.695 -9.615 7.494 1.00 89.88 189 ALA A CA 1
ATOM 1478 C C . ALA A 1 189 ? 3.077 -9.147 7.008 1.00 89.88 189 ALA A C 1
ATOM 1480 O O . ALA A 1 189 ? 3.340 -7.953 6.895 1.00 89.88 189 ALA A O 1
ATOM 1481 N N . THR A 1 190 ? 3.968 -10.093 6.702 1.00 86.81 190 THR A N 1
ATOM 1482 C CA . THR A 1 190 ? 5.405 -9.835 6.467 1.00 86.81 190 THR A CA 1
ATOM 1483 C C . THR A 1 190 ? 5.717 -8.942 5.264 1.00 86.81 190 THR A C 1
ATOM 1485 O O . THR A 1 190 ? 6.814 -8.393 5.169 1.00 86.81 190 THR A O 1
ATOM 1488 N N . PHE A 1 191 ? 4.763 -8.789 4.345 1.00 87.44 191 PHE A N 1
ATOM 1489 C CA . PHE A 1 191 ? 4.864 -7.907 3.182 1.00 87.44 191 PHE A CA 1
ATOM 1490 C C . PHE A 1 191 ? 4.478 -6.450 3.490 1.00 87.44 191 PHE A C 1
ATOM 1492 O O . PHE A 1 191 ? 4.743 -5.567 2.673 1.00 87.44 191 PHE A O 1
ATOM 1499 N N . LEU A 1 192 ? 3.855 -6.179 4.643 1.00 89.69 192 LEU A N 1
ATOM 1500 C CA . LEU A 1 192 ? 3.547 -4.823 5.084 1.00 89.69 192 LEU A CA 1
ATOM 1501 C C . LEU A 1 192 ? 4.747 -4.250 5.841 1.00 89.69 192 LEU A C 1
ATOM 1503 O O . LEU A 1 192 ? 5.183 -4.791 6.855 1.00 89.69 192 LEU A O 1
ATOM 1507 N N . SER A 1 193 ? 5.277 -3.127 5.365 1.00 90.06 193 SER A N 1
ATOM 1508 C CA . SER A 1 193 ? 6.302 -2.375 6.092 1.00 90.06 193 SER A CA 1
ATOM 1509 C C . SER A 1 193 ? 5.690 -1.456 7.143 1.00 90.06 193 SER A C 1
ATOM 1511 O O . SER A 1 193 ? 6.319 -1.190 8.170 1.00 90.06 193 SER A O 1
ATOM 1513 N N . ARG A 1 194 ? 4.447 -1.013 6.916 1.00 91.00 194 ARG A N 1
ATOM 1514 C CA . ARG A 1 194 ? 3.715 -0.104 7.795 1.00 91.00 194 ARG A CA 1
ATOM 1515 C C . ARG A 1 194 ? 2.207 -0.311 7.692 1.00 91.00 194 ARG A C 1
ATOM 1517 O O . ARG A 1 194 ? 1.667 -0.552 6.613 1.00 91.00 194 ARG A O 1
ATOM 1524 N N . VAL A 1 195 ? 1.523 -0.135 8.815 1.00 93.38 195 VAL A N 1
ATOM 1525 C CA . VAL A 1 195 ? 0.067 -0.033 8.915 1.00 93.38 195 VAL A CA 1
ATOM 1526 C C . VAL A 1 195 ? -0.267 1.202 9.736 1.00 93.38 195 VAL A C 1
ATOM 1528 O O . VAL A 1 195 ? 0.198 1.330 10.868 1.00 93.38 195 VAL A O 1
ATOM 1531 N N . THR A 1 196 ? -1.077 2.101 9.184 1.00 94.75 196 THR A N 1
ATOM 1532 C CA . THR A 1 196 ? -1.618 3.257 9.912 1.00 94.75 196 THR A CA 1
ATOM 1533 C C . THR A 1 196 ? -3.114 3.061 10.114 1.00 94.75 196 THR A C 1
ATOM 1535 O O . THR A 1 196 ? -3.833 2.775 9.163 1.00 94.75 196 THR A O 1
ATOM 1538 N N . VAL A 1 197 ? -3.595 3.224 11.343 1.00 96.06 197 VAL A N 1
ATOM 1539 C CA . VAL A 1 197 ? -5.006 3.082 11.714 1.00 96.06 197 VAL A CA 1
ATOM 1540 C C . VAL A 1 197 ? -5.516 4.424 12.210 1.00 96.06 197 VAL A C 1
ATOM 1542 O O . VAL A 1 197 ? -4.933 4.997 13.125 1.00 96.06 197 VAL A O 1
ATOM 1545 N N . THR A 1 198 ? -6.614 4.911 11.637 1.00 96.56 198 THR A N 1
ATOM 1546 C CA . THR A 1 198 ? -7.312 6.125 12.074 1.00 96.56 198 THR A CA 1
ATOM 1547 C C . THR A 1 198 ? -8.764 5.796 12.389 1.00 96.56 198 THR A C 1
ATOM 1549 O O . THR A 1 198 ? -9.505 5.343 11.521 1.00 96.56 198 THR A O 1
ATOM 1552 N N . LEU A 1 199 ? -9.189 6.037 13.625 1.00 95.81 199 LEU A N 1
ATOM 1553 C CA . LEU A 1 199 ? -10.550 5.782 14.085 1.00 95.81 199 LEU A CA 1
ATOM 1554 C C . LEU A 1 199 ? -11.225 7.099 14.463 1.00 95.81 199 LEU A C 1
ATOM 1556 O O . LEU A 1 199 ? -10.692 7.871 15.262 1.00 95.81 199 LEU A O 1
ATOM 1560 N N . ASN A 1 200 ? -12.408 7.342 13.905 1.00 94.94 200 ASN A N 1
ATOM 1561 C CA . ASN A 1 200 ? -13.301 8.400 14.370 1.00 94.94 200 ASN A CA 1
ATOM 1562 C C . ASN A 1 200 ? -14.048 7.901 15.608 1.00 94.94 200 ASN A C 1
ATOM 1564 O O . ASN A 1 200 ? -14.556 6.782 15.612 1.00 94.94 200 ASN A O 1
ATOM 1568 N N . VAL A 1 201 ? -14.101 8.705 16.664 1.00 94.56 201 VAL A N 1
ATOM 1569 C CA . VAL A 1 201 ? -14.657 8.310 17.966 1.00 94.56 201 VAL A CA 1
ATOM 1570 C C . VAL A 1 201 ? -15.676 9.339 18.457 1.00 94.56 201 VAL A C 1
ATOM 1572 O O . VAL A 1 201 ? -15.970 10.322 17.768 1.00 94.56 201 VAL A O 1
ATOM 1575 N N . LYS A 1 202 ? -16.246 9.111 19.644 1.00 90.50 202 LYS A N 1
ATOM 1576 C CA . LYS A 1 202 ? -17.295 9.963 20.211 1.00 90.50 202 LYS A CA 1
ATOM 1577 C C . LYS A 1 202 ? -16.893 11.443 20.237 1.00 90.50 202 LYS A C 1
ATOM 1579 O O . LYS A 1 202 ? -15.754 11.804 20.542 1.00 90.50 202 LYS A O 1
ATOM 1584 N N . GLY A 1 203 ? -17.851 12.306 19.896 1.00 87.50 203 GLY A N 1
ATOM 1585 C CA . GLY A 1 203 ? -17.648 13.756 19.824 1.00 87.50 203 GLY A CA 1
ATOM 1586 C C . GLY A 1 203 ? -16.825 14.218 18.616 1.00 87.50 203 GLY A C 1
ATOM 1587 O O . GLY A 1 203 ? -16.228 15.287 18.674 1.00 87.50 203 GLY A O 1
ATOM 1588 N N . GLY A 1 204 ? -16.736 13.406 17.554 1.00 86.88 204 GLY A N 1
ATOM 1589 C CA . GLY A 1 204 ? -16.007 13.749 16.325 1.00 86.88 204 GLY A CA 1
ATOM 1590 C C . GLY A 1 204 ? -14.483 13.748 16.476 1.00 86.88 204 GLY A C 1
ATOM 1591 O O . GLY A 1 204 ? -13.767 14.182 15.572 1.00 86.88 204 GLY A O 1
ATOM 1592 N N . LYS A 1 205 ? -13.970 13.268 17.615 1.00 91.06 205 LYS A N 1
ATOM 1593 C CA . LYS A 1 205 ? -12.532 13.160 17.872 1.00 91.06 205 LYS A CA 1
ATOM 1594 C C . LYS A 1 205 ? -11.926 12.043 17.024 1.00 91.06 205 LYS A C 1
ATOM 1596 O O . LYS A 1 205 ? -12.620 11.130 16.577 1.00 91.06 205 LYS A O 1
ATOM 1601 N N . ARG A 1 206 ? -10.611 12.105 16.823 1.00 93.19 206 ARG A N 1
ATOM 1602 C CA . ARG A 1 206 ? -9.853 11.090 16.085 1.00 93.19 206 ARG A CA 1
ATOM 1603 C C . ARG A 1 206 ? -8.788 10.480 16.964 1.00 93.19 206 ARG A C 1
ATOM 1605 O O . ARG A 1 206 ? -8.121 11.179 17.723 1.00 93.19 206 ARG A O 1
ATOM 1612 N N . VAL A 1 207 ? -8.624 9.180 16.809 1.00 95.19 207 VAL A N 1
ATOM 1613 C CA . VAL A 1 207 ? -7.550 8.406 17.409 1.00 95.19 207 VAL A CA 1
ATOM 1614 C C . VAL A 1 207 ? -6.745 7.788 16.282 1.00 95.19 207 VAL A C 1
ATOM 1616 O O . VAL A 1 207 ? -7.320 7.276 15.322 1.00 95.19 207 VAL A O 1
ATOM 1619 N N . SER A 1 208 ? -5.421 7.846 16.383 1.00 94.00 208 SER A N 1
ATOM 1620 C CA . SER A 1 208 ? -4.540 7.246 15.388 1.00 94.00 208 SER A CA 1
ATOM 1621 C C . SER A 1 208 ? -3.491 6.372 16.051 1.00 94.00 208 SER A C 1
ATOM 1623 O O . SER A 1 208 ? -2.998 6.682 17.134 1.00 94.00 208 SER A O 1
ATOM 1625 N N . SER A 1 209 ? -3.169 5.264 15.400 1.00 95.06 209 SER A N 1
ATOM 1626 C CA . SER A 1 209 ? -2.102 4.365 15.810 1.00 95.06 209 SER A CA 1
ATOM 1627 C C . SER A 1 209 ? -1.374 3.842 14.581 1.00 95.06 209 SER A C 1
ATOM 1629 O O . SER A 1 209 ? -1.885 3.900 13.461 1.00 95.06 209 SER A O 1
ATOM 1631 N N . TRP A 1 210 ? -0.164 3.342 14.781 1.00 93.38 210 TRP A N 1
ATOM 1632 C CA . TRP A 1 210 ? 0.635 2.755 13.723 1.00 93.38 210 TRP A CA 1
ATOM 1633 C C . TRP A 1 210 ? 1.419 1.556 14.251 1.00 93.38 210 TRP A C 1
ATOM 1635 O O . TRP A 1 210 ? 1.717 1.460 15.441 1.00 93.38 210 TRP A O 1
ATOM 1645 N N . ALA A 1 211 ? 1.747 0.639 13.349 1.00 91.75 211 ALA A N 1
ATOM 1646 C CA . ALA A 1 211 ? 2.655 -0.469 13.606 1.00 91.75 211 ALA A CA 1
ATOM 1647 C C . ALA A 1 211 ? 3.392 -0.836 12.315 1.00 91.75 211 ALA A C 1
ATOM 1649 O O . ALA A 1 211 ? 2.897 -0.589 11.215 1.00 91.75 211 ALA A O 1
ATOM 1650 N N . GLY A 1 212 ? 4.577 -1.424 12.443 1.00 87.62 212 GLY A N 1
ATOM 1651 C CA . GLY A 1 212 ? 5.395 -1.821 11.303 1.00 87.62 212 GLY A CA 1
ATOM 1652 C C . GLY A 1 212 ? 6.883 -1.640 11.561 1.00 87.62 212 GLY A C 1
ATOM 1653 O O . GLY A 1 212 ? 7.300 -1.280 12.661 1.00 87.62 212 GLY A O 1
ATOM 1654 N N . ARG A 1 213 ? 7.670 -1.913 10.522 1.00 81.75 213 ARG A N 1
ATOM 1655 C CA . ARG A 1 213 ? 9.128 -1.747 10.504 1.00 81.75 213 ARG A CA 1
ATOM 1656 C C . ARG A 1 213 ? 9.522 -0.286 10.303 1.00 81.75 213 ARG A C 1
ATOM 1658 O O . ARG A 1 213 ? 10.547 0.146 10.823 1.00 81.75 213 ARG A O 1
ATOM 1665 N N . ASP A 1 214 ? 8.690 0.469 9.590 1.00 76.81 214 ASP A N 1
ATOM 1666 C CA . ASP A 1 214 ? 8.957 1.875 9.306 1.00 76.81 214 ASP A CA 1
ATOM 1667 C C . ASP A 1 214 ? 8.435 2.769 10.427 1.00 76.81 214 ASP A C 1
ATOM 1669 O O . ASP A 1 214 ? 7.260 2.704 10.801 1.00 76.81 214 ASP A O 1
ATOM 1673 N N . ARG A 1 215 ? 9.294 3.666 10.923 1.00 56.28 215 ARG A N 1
ATOM 1674 C CA . ARG A 1 215 ? 8.856 4.782 11.768 1.00 56.28 215 ARG A CA 1
ATOM 1675 C C . ARG A 1 215 ? 8.106 5.814 10.915 1.00 56.28 215 ARG A C 1
ATOM 1677 O O . ARG A 1 215 ? 8.461 6.011 9.754 1.00 56.28 215 ARG A O 1
ATOM 1684 N N . PRO A 1 216 ? 7.089 6.505 11.458 1.00 56.41 216 PRO A N 1
ATOM 1685 C CA . PRO A 1 216 ? 6.475 7.618 10.753 1.00 56.41 216 PRO A CA 1
ATOM 1686 C C . PRO A 1 216 ? 7.510 8.709 10.448 1.00 56.41 216 PRO A C 1
ATOM 1688 O O . PRO A 1 216 ? 8.220 9.164 11.343 1.00 56.41 216 PRO A O 1
ATOM 1691 N N . ASP A 1 217 ? 7.535 9.161 9.189 1.00 52.41 217 ASP A N 1
ATOM 1692 C CA . ASP A 1 217 ? 8.374 10.264 8.679 1.00 52.41 217 ASP A CA 1
ATOM 1693 C C . ASP A 1 217 ? 8.142 11.611 9.406 1.00 52.41 217 ASP A C 1
ATOM 1695 O O . ASP A 1 217 ? 8.812 12.595 9.123 1.00 52.41 217 ASP A O 1
ATOM 1699 N N . SER A 1 218 ? 7.227 11.682 10.378 1.00 40.47 218 SER A N 1
ATOM 1700 C CA . SER A 1 218 ? 6.952 12.871 11.192 1.00 40.47 218 SER A CA 1
ATOM 1701 C C . SER A 1 218 ? 7.958 13.104 12.328 1.00 40.47 218 SER A C 1
ATOM 1703 O O . SER A 1 218 ? 7.629 13.794 13.290 1.00 40.47 218 SER A O 1
ATOM 1705 N N . THR A 1 219 ? 9.164 12.533 12.255 1.00 29.36 219 THR A N 1
ATOM 1706 C CA . THR A 1 219 ? 10.281 13.019 13.079 1.00 29.36 219 THR A CA 1
ATOM 1707 C C . THR A 1 219 ? 11.010 14.047 12.218 1.00 29.36 219 THR A C 1
ATOM 1709 O O . THR A 1 219 ? 11.581 13.636 11.206 1.00 29.36 219 THR A O 1
ATOM 1712 N N . PRO A 1 220 ? 10.959 15.354 12.537 1.00 25.91 220 PRO A N 1
ATOM 1713 C CA . PRO A 1 220 ? 11.758 16.334 11.813 1.00 25.91 220 PRO A CA 1
ATOM 1714 C C . PRO A 1 220 ? 13.224 15.892 11.890 1.00 25.91 220 PRO A C 1
ATOM 1716 O O . PRO A 1 220 ? 13.697 15.556 12.980 1.00 25.91 220 PRO A O 1
ATOM 1719 N N . ARG A 1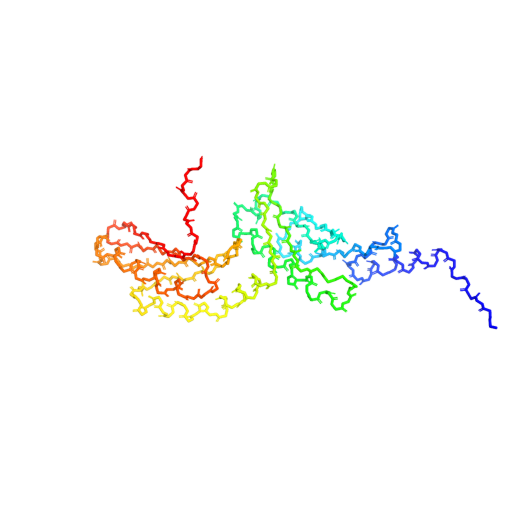 221 ? 13.896 15.813 10.740 1.00 32.00 221 ARG A N 1
ATOM 1720 C CA . ARG A 1 221 ? 15.360 15.797 10.697 1.00 32.00 221 ARG A CA 1
ATOM 1721 C C . ARG A 1 221 ? 15.868 17.220 10.836 1.00 32.00 221 ARG A C 1
ATOM 1723 O O . ARG A 1 221 ? 15.215 18.109 10.247 1.00 32.00 221 ARG A O 1
#

Foldseek 3Di:
DDDPPPDVVNVVVVQVVCCVPPVFHFDDPDPPDTFGCLDDPLCVVQVHNPWDWGWDQPPQTEIEIEDECVQPVDQFSQQVSFLVSVVSCVVCVVVDPGDHFWYWYDYPDDPPSTFIDGPVQNVLLVVCVVCQVVLVVQLVVLPFDDFGKDFSHAGNQATEIETEGEAQADDQVVCQVSQASSQVRSQVSNRHQKYKYWYQYHPRDIHIDMDHVDDPPPPDD